Protein AF-A0A3L7PU17-F1 (afdb_monomer)

Solvent-accessible surface area (backbone atoms only — not comparable to full-atom values): 17712 Å² total; per-residue (Å²): 112,73,46,75,46,45,30,72,88,19,31,38,37,32,28,35,65,89,80,67,47,76,75,48,75,35,76,82,50,93,24,28,26,60,22,56,39,77,31,87,86,57,29,35,24,28,6,13,58,64,15,28,36,37,36,24,44,80,87,52,51,73,77,40,75,48,72,81,46,96,36,40,17,45,38,33,44,51,39,88,86,58,55,32,36,37,38,31,30,75,73,45,45,34,38,34,25,35,58,86,81,62,50,75,74,48,76,49,76,81,56,78,63,57,76,67,54,43,50,53,51,48,50,54,52,48,52,54,47,51,52,53,34,52,50,36,49,52,53,28,51,53,35,50,54,50,34,53,50,34,52,50,52,43,53,51,50,55,52,44,70,69,48,49,61,59,51,36,52,52,34,48,53,51,28,53,49,29,47,52,52,29,53,51,48,51,51,51,47,54,51,51,53,52,51,50,54,52,49,52,52,54,47,52,50,43,52,53,49,28,51,53,31,49,59,49,30,73,76,42,79,88,49,73,63,37,56,52,51,23,53,52,38,49,52,51,48,55,53,53,56,61,56,46,56,59,51,54,52,51,52,64,58,44,52,63,50,39,54,50,30,51,48,52,24,52,54,29,51,52,50,33,52,53,46,50,55,51,59,70,46,45,65,59,53,43,53,54,37,51,53,50,33,50,52,35,52,55,50,31,53,53,33,50,54,51,30,53,51,42,50,53,51,45,54,52,52,51,58,49,49,53,56,51,53,52,52,52,56,54,63,73,65,57,75,81,75,72,86,75,130

pLDDT: mean 87.66, std 11.3, range [35.47, 98.12]

Nearest PDB structures (foldseek):
  8i21-assembly1_B  TM=6.209E-01  e=1.390E-02  Saccharomyces cerevisiae S288C
  3vkg-assembly2_A  TM=4.176E-01  e=6.167E-03  Dictyostelium discoideum
  6ixg-assembly2_B  TM=3.743E-01  e=6.926E-03  Homo sapiens
  6ixf-assembly1_A  TM=2.909E-01  e=4.352E-03  Homo sapiens
  8wjo-assembly1_B  TM=2.790E-01  e=8.244E-03  Saccharomyces cerevisiae S288C

Radius of gyration: 58.76 Å; Cα contacts (8 Å, |Δi|>4): 436; chains: 1; bounding box: 110×48×162 Å

Secondary structure (DSSP, 8-state):
-EEEEE-TTSEEEEEETTT--EEEEEE--SS-EEEEEE-TTS-EEEEETTS-EEEE-TT--EEEEE---SS-EEEEEE-TTS-EEEEEETT-EEEEEETTT--EEEEEE-S-SSHHHHHHHHHHHHHHHHHHHHHHHHHHHHHHHHHHHHHHHHHHHHHHHHHHHHHHHHHHHHHHHHHHHHHHHHHHHHHHHHHHHHHHHHHHHHHHHHHHHHHHHHH-TT-THHHHHHHHHHHHHHHHHHHHHHHHHHHHHHHHHHHHHHHHHHHHHHHHHHHHHHHHHHHHHHHHHHHHHHHHHHHHHHHHHHHHHHHHHHHHHHHHHHHHHHHHHHHHTS-------

Structure (mmCIF, N/CA/C/O backbone):
data_AF-A0A3L7PU17-F1
#
_entry.id   AF-A0A3L7PU17-F1
#
loop_
_atom_site.group_PDB
_atom_site.id
_atom_site.type_symbol
_atom_site.label_atom_id
_atom_site.label_alt_id
_atom_site.label_comp_id
_atom_site.label_asym_id
_atom_site.label_entity_id
_atom_site.label_seq_id
_atom_site.pdbx_PDB_ins_code
_atom_site.Cartn_x
_atom_site.Cartn_y
_atom_site.Cartn_z
_atom_site.occupancy
_atom_site.B_iso_or_equiv
_atom_site.auth_seq_id
_atom_site.auth_comp_id
_atom_site.auth_asym_id
_atom_site.auth_atom_id
_atom_site.pdbx_PDB_model_num
ATOM 1 N N . ASN A 1 1 ? 47.528 22.298 -54.395 1.00 83.12 1 ASN A N 1
ATOM 2 C CA . ASN A 1 1 ? 46.253 22.367 -55.128 1.00 83.12 1 ASN A CA 1
ATOM 3 C C . ASN A 1 1 ? 45.919 21.011 -55.776 1.00 83.12 1 ASN A C 1
ATOM 5 O O . ASN A 1 1 ? 45.666 20.948 -56.970 1.00 83.12 1 ASN A O 1
ATOM 9 N N . ILE A 1 2 ? 45.968 19.908 -55.007 1.00 88.62 2 ILE A N 1
ATOM 10 C CA . ILE A 1 2 ? 45.822 18.534 -55.531 1.00 88.62 2 ILE A CA 1
ATOM 11 C C . ILE A 1 2 ? 44.673 17.822 -54.809 1.00 88.62 2 ILE A C 1
ATOM 13 O O . ILE A 1 2 ? 44.594 17.884 -53.581 1.00 88.62 2 ILE A O 1
ATOM 17 N N . LEU A 1 3 ? 43.815 17.137 -55.563 1.00 90.81 3 LEU A N 1
ATOM 18 C CA . LEU A 1 3 ? 42.731 16.289 -55.064 1.00 90.81 3 LEU A CA 1
ATOM 19 C C . LEU A 1 3 ? 43.072 14.814 -55.272 1.00 90.81 3 LEU A C 1
ATOM 21 O O . LEU A 1 3 ? 43.640 14.449 -56.295 1.00 90.81 3 LEU A O 1
ATOM 25 N N . LEU A 1 4 ? 42.676 13.965 -54.325 1.00 92.62 4 LEU A N 1
ATOM 26 C CA . LEU A 1 4 ? 42.772 12.511 -54.423 1.00 92.62 4 LEU A CA 1
ATOM 27 C C . LEU A 1 4 ? 41.369 11.905 -54.474 1.00 92.62 4 LEU A C 1
ATOM 29 O O . LEU A 1 4 ? 40.529 12.221 -53.633 1.00 92.62 4 LEU A O 1
ATOM 33 N N . SER A 1 5 ? 41.140 10.994 -55.413 1.00 92.19 5 SER A N 1
ATOM 34 C CA . SER A 1 5 ? 39.897 10.229 -55.523 1.00 92.19 5 SER A CA 1
ATOM 35 C C . SER A 1 5 ? 40.176 8.732 -55.602 1.00 92.19 5 SER A C 1
ATOM 37 O O . SER A 1 5 ? 41.122 8.319 -56.269 1.00 92.19 5 SER A O 1
ATOM 39 N N . GLY A 1 6 ? 39.316 7.928 -54.980 1.00 93.19 6 GLY A N 1
ATOM 40 C CA . GLY A 1 6 ? 39.190 6.495 -55.251 1.00 93.19 6 GLY A CA 1
ATOM 41 C C . GLY A 1 6 ? 37.935 6.220 -56.075 1.00 93.19 6 GLY A C 1
ATOM 42 O O . GLY A 1 6 ? 36.954 6.953 -55.946 1.00 93.19 6 GLY A O 1
ATOM 43 N N . SER A 1 7 ? 37.979 5.203 -56.932 1.00 93.00 7 SER A N 1
ATOM 44 C CA . SER A 1 7 ? 36.898 4.871 -57.860 1.00 93.00 7 SER A CA 1
ATOM 45 C C . SER A 1 7 ? 36.551 3.379 -57.842 1.00 93.00 7 SER A C 1
ATOM 47 O O . SER A 1 7 ? 37.361 2.520 -57.486 1.00 93.00 7 SER A O 1
ATOM 49 N N . GLU A 1 8 ? 35.318 3.066 -58.246 1.00 92.25 8 GLU A N 1
ATOM 50 C CA . GLU A 1 8 ? 34.8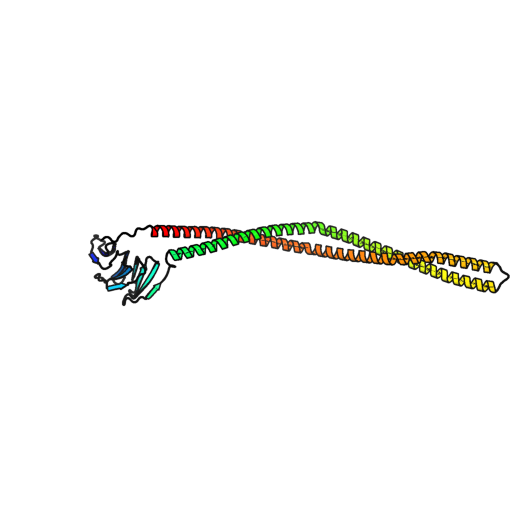33 1.694 -58.457 1.00 92.25 8 GLU A CA 1
ATOM 51 C C . GLU A 1 8 ? 35.575 0.973 -59.589 1.00 92.25 8 GLU A C 1
ATOM 53 O O . GLU A 1 8 ? 35.593 -0.253 -59.616 1.00 92.25 8 GLU A O 1
ATOM 58 N N . ASP A 1 9 ? 36.254 1.717 -60.468 1.00 93.31 9 ASP A N 1
ATOM 59 C CA . ASP A 1 9 ? 37.158 1.183 -61.500 1.00 93.31 9 ASP A CA 1
ATOM 60 C C . ASP A 1 9 ? 38.484 0.634 -60.940 1.00 93.31 9 ASP A C 1
ATOM 62 O O . ASP A 1 9 ? 39.417 0.386 -61.698 1.00 93.31 9 ASP A O 1
ATOM 66 N N . THR A 1 10 ? 38.562 0.481 -59.615 1.00 93.88 10 THR A N 1
ATOM 67 C CA . THR A 1 10 ? 39.697 -0.039 -58.846 1.00 93.88 10 THR A CA 1
ATOM 68 C C . THR A 1 10 ? 40.942 0.857 -58.826 1.00 93.88 10 THR A C 1
ATOM 70 O O . THR A 1 10 ? 42.010 0.418 -58.387 1.00 93.88 10 THR A O 1
ATOM 73 N N . THR A 1 11 ? 40.828 2.116 -59.266 1.00 94.00 11 THR A N 1
ATOM 74 C CA . THR A 1 11 ? 41.950 3.065 -59.309 1.00 94.00 11 THR A CA 1
ATOM 75 C C . THR A 1 11 ? 41.874 4.154 -58.241 1.00 94.00 11 THR A C 1
ATOM 77 O O . THR A 1 11 ? 40.807 4.569 -57.776 1.00 94.00 11 THR A O 1
ATOM 80 N N . LEU A 1 12 ? 43.055 4.641 -57.864 1.00 94.88 12 LEU A N 1
ATOM 81 C CA . LEU A 1 12 ? 43.263 5.909 -57.175 1.00 94.88 12 LEU A CA 1
ATOM 82 C C . LEU A 1 12 ? 43.770 6.932 -58.188 1.00 94.88 12 LEU A C 1
ATOM 84 O O . LEU A 1 12 ? 44.640 6.612 -58.995 1.00 94.88 12 LEU A O 1
ATOM 88 N N . ARG A 1 13 ? 43.279 8.169 -58.134 1.00 94.19 13 ARG A N 1
ATOM 89 C CA . ARG A 1 13 ? 43.683 9.235 -59.062 1.00 94.19 13 ARG A CA 1
ATOM 90 C C . ARG A 1 13 ? 43.971 10.536 -58.330 1.00 94.19 13 ARG A C 1
ATOM 92 O O . ARG A 1 13 ? 43.266 10.884 -57.382 1.00 94.19 13 ARG A O 1
ATOM 99 N N . GLN A 1 14 ? 45.002 11.240 -58.787 1.00 93.56 14 GLN A N 1
ATOM 100 C CA . GLN A 1 14 ? 45.332 12.600 -58.370 1.00 93.56 14 GLN A CA 1
ATOM 101 C C . GLN A 1 14 ? 44.957 13.598 -59.454 1.00 93.56 14 GLN A C 1
ATOM 103 O O . GLN A 1 14 ? 45.226 13.359 -60.632 1.00 93.56 14 GLN A O 1
ATOM 108 N N . TRP A 1 15 ? 44.425 14.739 -59.033 1.00 94.06 15 TRP A N 1
ATOM 109 C CA . TRP A 1 15 ? 43.946 15.794 -59.917 1.00 94.06 15 TRP A CA 1
ATOM 110 C C . TRP A 1 15 ? 44.518 17.136 -59.500 1.00 94.06 15 TRP A C 1
ATOM 112 O O . TRP A 1 15 ? 44.528 17.459 -58.312 1.00 94.06 15 TRP A O 1
ATOM 122 N N . GLU A 1 16 ? 44.955 17.926 -60.468 1.00 94.38 16 GLU A N 1
ATOM 123 C CA . GLU A 1 16 ? 45.267 19.330 -60.251 1.00 94.38 16 GLU A CA 1
ATOM 124 C C . GLU A 1 16 ? 43.968 20.132 -60.266 1.00 94.38 16 GLU A C 1
ATOM 126 O O . GLU A 1 16 ? 43.210 20.111 -61.230 1.00 94.38 16 GLU A O 1
ATOM 131 N N . MET A 1 17 ? 43.677 20.814 -59.163 1.00 91.69 17 MET A N 1
ATOM 132 C CA . MET A 1 17 ? 42.386 21.483 -58.971 1.00 91.69 17 MET A CA 1
ATOM 133 C C . MET A 1 17 ? 42.224 22.736 -59.839 1.00 91.69 17 MET A C 1
ATOM 135 O O . MET A 1 17 ? 41.100 23.129 -60.129 1.00 91.69 17 MET A O 1
ATOM 139 N N . GLU A 1 18 ? 43.327 23.371 -60.237 1.00 91.94 18 GLU A N 1
ATOM 140 C CA . GLU A 1 18 ? 43.327 24.610 -61.027 1.00 91.94 18 GLU A CA 1
ATOM 141 C C . GLU A 1 18 ? 42.808 24.408 -62.456 1.00 91.94 18 GLU A C 1
ATOM 143 O O . GLU A 1 18 ? 42.102 25.265 -62.980 1.00 91.94 18 GLU A O 1
ATOM 148 N N . ASN A 1 19 ? 43.133 23.274 -63.078 1.00 90.25 19 ASN A N 1
ATOM 149 C CA . ASN A 1 19 ? 42.784 22.967 -64.468 1.00 90.25 19 ASN A CA 1
ATOM 150 C C . ASN A 1 19 ? 41.997 21.653 -64.626 1.00 90.25 19 ASN A C 1
ATOM 152 O O . ASN A 1 19 ? 41.553 21.342 -65.728 1.00 90.25 19 ASN A O 1
ATOM 156 N N . GLY A 1 20 ? 41.811 20.886 -63.547 1.00 90.38 20 GLY A N 1
ATOM 157 C CA . GLY A 1 20 ? 41.103 19.605 -63.548 1.00 90.38 20 GLY A CA 1
ATOM 158 C C . GLY A 1 20 ? 41.886 18.450 -64.176 1.00 90.38 20 GLY A C 1
ATOM 159 O O . GLY A 1 20 ? 41.316 17.379 -64.393 1.00 90.38 20 GLY A O 1
ATOM 160 N N . ASN A 1 21 ? 43.172 18.631 -64.479 1.00 93.00 21 ASN A N 1
ATOM 161 C CA . ASN A 1 21 ? 43.959 17.610 -65.156 1.00 93.00 21 ASN A CA 1
ATOM 162 C C . ASN A 1 21 ? 44.299 16.454 -64.215 1.00 93.00 21 ASN A C 1
ATOM 164 O O . ASN A 1 21 ? 44.702 16.649 -63.066 1.00 93.00 21 ASN A O 1
ATOM 168 N N . GLN A 1 22 ? 44.183 15.227 -64.726 1.00 93.88 22 GLN A N 1
ATOM 169 C CA . GLN A 1 22 ? 44.668 14.049 -64.018 1.00 93.88 22 GLN A CA 1
ATOM 170 C C . GLN A 1 22 ? 46.200 14.051 -64.022 1.00 93.88 22 GLN A C 1
ATOM 172 O O . GLN A 1 22 ? 46.824 13.971 -65.077 1.00 93.88 22 GLN A O 1
ATOM 177 N N . VAL A 1 23 ? 46.800 14.100 -62.835 1.00 91.38 23 VAL A N 1
ATOM 178 C CA . VAL A 1 23 ? 48.258 14.163 -62.655 1.00 91.38 23 VAL A CA 1
ATOM 179 C C . VAL A 1 23 ? 48.852 12.765 -62.509 1.00 91.38 23 VAL A C 1
ATOM 181 O O . VAL A 1 23 ? 49.905 12.468 -63.068 1.00 91.38 23 VAL A O 1
ATOM 184 N N . LYS A 1 24 ? 48.178 11.885 -61.759 1.00 90.06 24 LYS A N 1
ATOM 185 C CA . LYS A 1 24 ? 48.598 10.492 -61.543 1.00 90.06 24 LYS A CA 1
ATOM 186 C C . LYS A 1 24 ? 47.391 9.569 -61.446 1.00 90.06 24 LYS A C 1
ATOM 188 O O . LYS A 1 24 ? 46.313 9.988 -61.026 1.00 90.06 24 LYS A O 1
ATOM 193 N N . SER A 1 25 ? 47.594 8.305 -61.804 1.00 91.81 25 SER A N 1
ATOM 194 C CA . SER A 1 25 ? 46.634 7.222 -61.602 1.00 91.81 25 SER A CA 1
ATOM 195 C C . SER A 1 25 ? 47.373 5.968 -61.175 1.00 91.81 25 SER A C 1
ATOM 197 O O . SER A 1 25 ? 48.386 5.617 -61.776 1.00 91.81 25 SER A O 1
ATOM 199 N N . TRP A 1 26 ? 46.846 5.288 -60.165 1.00 89.81 26 TRP A N 1
ATOM 200 C CA . TRP A 1 26 ? 47.438 4.083 -59.603 1.00 89.81 26 TRP A CA 1
ATOM 201 C C . TRP A 1 26 ? 46.400 2.976 -59.525 1.00 89.81 26 TRP A C 1
ATOM 203 O O . TRP A 1 26 ? 45.302 3.165 -58.997 1.00 89.81 26 TRP A O 1
ATOM 213 N N . ALA A 1 27 ? 46.775 1.814 -60.048 1.00 89.81 27 ALA A N 1
ATOM 214 C CA . ALA A 1 27 ? 46.037 0.571 -59.901 1.00 89.81 27 ALA A CA 1
ATOM 215 C C . ALA A 1 27 ? 46.706 -0.280 -58.814 1.00 89.81 27 ALA A C 1
ATOM 217 O O . ALA A 1 27 ? 47.926 -0.246 -58.653 1.00 89.81 27 ALA A O 1
ATOM 218 N N . GLY A 1 28 ? 45.919 -1.053 -58.066 1.00 82.88 28 GLY A N 1
ATOM 219 C CA . GLY A 1 28 ? 46.481 -1.974 -57.072 1.00 82.88 28 GLY A CA 1
ATOM 220 C C . GLY A 1 28 ? 45.504 -2.501 -56.026 1.00 82.88 28 GLY A C 1
ATOM 221 O O . GLY A 1 28 ? 45.855 -3.434 -55.305 1.00 82.88 28 GLY A O 1
ATOM 222 N N . HIS A 1 29 ? 44.290 -1.953 -55.941 1.00 91.50 29 HIS A N 1
ATOM 223 C CA . HIS A 1 29 ? 43.167 -2.638 -55.301 1.00 91.50 29 HIS A CA 1
ATOM 224 C C . HIS A 1 29 ? 42.530 -3.616 -56.305 1.00 91.50 29 HIS A C 1
ATOM 226 O O . HIS A 1 29 ? 42.211 -3.190 -57.409 1.00 91.50 29 HIS A O 1
ATOM 232 N N . PRO A 1 30 ? 42.329 -4.904 -55.966 1.00 89.31 30 PRO A N 1
ATOM 233 C CA . PRO A 1 30 ? 41.549 -5.830 -56.799 1.00 89.31 30 PRO A CA 1
ATOM 234 C C . PRO A 1 30 ? 40.034 -5.558 -56.845 1.00 89.31 30 PRO A C 1
ATOM 236 O O . PRO A 1 30 ? 39.316 -6.227 -57.581 1.00 89.31 30 PRO A O 1
ATOM 239 N N . GLY A 1 31 ? 39.530 -4.608 -56.051 1.00 90.00 31 GLY A N 1
ATOM 240 C CA . GLY A 1 31 ? 38.130 -4.180 -56.049 1.00 90.00 31 GLY A CA 1
ATOM 241 C C . GLY A 1 31 ? 37.993 -2.659 -55.969 1.00 90.00 31 GLY A C 1
ATOM 242 O O . GLY A 1 31 ? 38.972 -1.949 -55.752 1.00 90.00 31 GLY A O 1
ATOM 243 N N . GLY A 1 32 ? 36.769 -2.151 -56.137 1.00 93.06 32 GLY A N 1
ATOM 244 C CA . GLY A 1 32 ? 36.491 -0.712 -56.1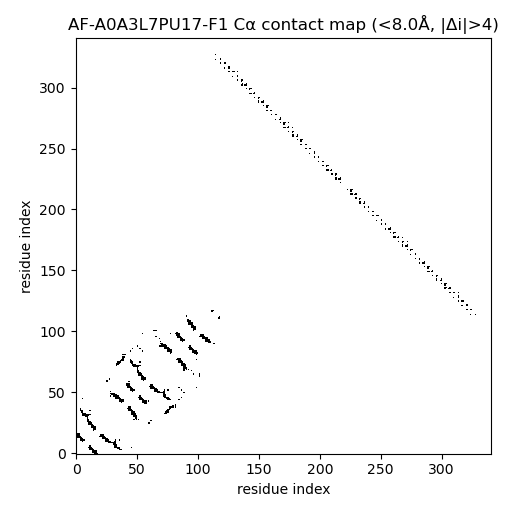07 1.00 93.06 32 GLY A CA 1
ATOM 245 C C . GLY A 1 32 ? 37.022 -0.022 -54.846 1.00 93.06 32 GLY A C 1
ATOM 246 O O . GLY A 1 32 ? 36.890 -0.547 -53.737 1.00 93.06 32 GLY A O 1
ATOM 247 N N . VAL A 1 33 ? 37.623 1.156 -55.008 1.00 95.94 33 VAL A N 1
ATOM 248 C CA . VAL A 1 33 ? 38.191 1.944 -53.910 1.00 95.94 33 VAL A CA 1
ATOM 249 C C . VAL A 1 33 ? 37.088 2.780 -53.265 1.00 95.94 33 VAL A C 1
ATOM 251 O O . VAL A 1 33 ? 36.533 3.684 -53.885 1.00 95.94 33 VAL A O 1
ATOM 254 N N . LEU A 1 34 ? 36.772 2.491 -52.004 1.00 93.31 34 LEU A N 1
ATOM 255 C CA . LEU A 1 34 ? 35.653 3.097 -51.274 1.00 93.31 34 LEU A CA 1
ATOM 256 C C . LEU A 1 34 ? 36.047 4.347 -50.484 1.00 93.31 34 LEU A C 1
ATOM 258 O O . LEU A 1 34 ? 35.184 5.159 -50.135 1.00 93.31 34 LEU A O 1
ATOM 262 N N . GLY A 1 35 ? 37.335 4.510 -50.188 1.00 92.25 35 GLY A N 1
ATOM 263 C CA . GLY A 1 35 ? 37.863 5.684 -49.506 1.00 92.25 35 GLY A CA 1
ATOM 264 C C . GLY A 1 35 ? 39.360 5.839 -49.725 1.00 92.25 35 GLY A C 1
ATOM 265 O O . GLY A 1 35 ? 40.081 4.849 -49.812 1.00 92.25 35 GLY A O 1
ATOM 266 N N . ALA A 1 36 ? 39.826 7.084 -49.798 1.00 93.44 36 ALA A N 1
ATOM 267 C CA . ALA A 1 36 ? 41.236 7.419 -49.950 1.00 93.44 36 ALA A CA 1
ATOM 268 C C . ALA A 1 36 ? 41.557 8.741 -49.244 1.00 93.44 36 ALA A C 1
ATOM 270 O O . ALA A 1 36 ? 40.722 9.648 -49.227 1.00 93.44 36 ALA A O 1
ATOM 271 N N . ARG A 1 37 ? 42.747 8.860 -48.650 1.00 92.75 37 ARG A N 1
ATOM 272 C CA . ARG A 1 37 ? 43.173 10.070 -47.936 1.00 92.75 37 ARG A CA 1
ATOM 273 C C . ARG A 1 37 ? 44.688 10.242 -47.959 1.00 92.75 37 ARG A C 1
ATOM 275 O O . ARG A 1 37 ? 45.422 9.266 -47.849 1.00 92.75 37 ARG A O 1
ATOM 282 N N . TYR A 1 38 ? 45.144 11.490 -48.016 1.00 90.62 38 TYR A N 1
ATOM 283 C CA . TYR A 1 38 ? 46.535 11.827 -47.720 1.00 90.62 38 TYR A CA 1
ATOM 284 C C . TYR A 1 38 ? 46.829 11.753 -46.220 1.00 90.62 38 TYR A C 1
ATOM 286 O O . TYR A 1 38 ? 46.062 12.259 -45.395 1.00 90.62 38 TYR A O 1
ATOM 294 N N . GLY A 1 39 ? 47.967 11.155 -45.888 1.00 87.38 39 GLY A N 1
ATOM 295 C CA . GLY A 1 39 ? 48.666 11.360 -44.630 1.00 87.38 39 GLY A CA 1
ATOM 296 C C . GLY A 1 39 ? 49.406 12.697 -44.630 1.00 87.38 39 GLY A C 1
ATOM 297 O O . GLY A 1 39 ? 49.646 13.301 -45.677 1.00 87.38 39 GLY A O 1
ATOM 298 N N . MET A 1 40 ? 49.775 13.169 -43.441 1.00 83.56 40 MET A N 1
ATOM 299 C CA . MET A 1 40 ? 50.539 14.417 -43.308 1.00 83.56 40 MET A CA 1
ATOM 300 C C . MET A 1 40 ? 52.000 14.283 -43.746 1.00 83.56 40 MET A C 1
ATOM 302 O O . MET A 1 40 ? 52.651 15.277 -44.037 1.00 83.56 40 MET A O 1
ATOM 306 N N . ASP A 1 41 ? 52.488 13.053 -43.844 1.00 83.19 41 ASP A N 1
ATOM 307 C CA . ASP A 1 41 ? 53.813 12.693 -44.342 1.00 83.19 41 ASP A CA 1
ATOM 308 C C . ASP A 1 41 ? 53.863 12.526 -45.874 1.00 83.19 41 ASP A C 1
ATOM 310 O O . ASP A 1 41 ? 54.865 12.070 -46.420 1.00 83.19 41 ASP A O 1
ATOM 314 N N . GLY A 1 42 ? 52.775 12.858 -46.579 1.00 85.31 42 GLY A N 1
ATOM 315 C CA . GLY A 1 42 ? 52.676 12.751 -48.035 1.00 85.31 42 GLY A CA 1
ATOM 316 C C . GLY A 1 42 ? 52.381 11.343 -48.560 1.00 85.31 42 GLY A C 1
ATOM 317 O O . GLY A 1 42 ? 52.182 11.184 -49.766 1.00 85.31 42 GLY A O 1
ATOM 318 N N . ARG A 1 43 ? 52.294 10.328 -47.688 1.00 91.75 43 ARG A N 1
ATOM 319 C CA . ARG A 1 43 ? 51.793 8.997 -48.060 1.00 91.75 43 ARG A CA 1
ATOM 320 C C . ARG A 1 43 ? 50.281 9.028 -48.246 1.00 91.75 43 ARG A C 1
ATOM 322 O O . ARG A 1 43 ? 49.588 9.925 -47.766 1.00 91.75 43 ARG A O 1
ATOM 329 N N . ILE A 1 44 ? 49.745 8.032 -48.937 1.00 93.56 44 ILE A N 1
ATOM 330 C CA . ILE A 1 44 ? 48.303 7.891 -49.159 1.00 93.56 44 ILE A CA 1
ATOM 331 C C . ILE A 1 44 ? 47.820 6.629 -48.463 1.00 93.56 44 ILE A C 1
ATOM 333 O O . ILE A 1 44 ? 48.505 5.614 -48.475 1.00 93.56 44 ILE A O 1
ATOM 337 N N . VAL A 1 45 ? 46.626 6.670 -47.886 1.00 95.19 45 VAL A N 1
ATOM 338 C CA . VAL A 1 45 ? 45.912 5.483 -47.410 1.00 95.19 45 VAL A CA 1
ATOM 339 C C . VAL A 1 45 ? 44.619 5.308 -48.185 1.00 95.19 45 VAL A C 1
ATOM 341 O O . VAL A 1 45 ? 43.932 6.287 -48.479 1.00 95.19 45 VAL A O 1
ATOM 344 N N . SER A 1 46 ? 44.267 4.069 -48.498 1.00 95.31 46 SER A N 1
ATOM 345 C CA . SER A 1 46 ? 43.020 3.737 -49.185 1.00 95.31 46 SER A CA 1
ATOM 346 C C . SER A 1 46 ? 42.370 2.483 -48.623 1.00 95.31 46 SER A C 1
ATOM 348 O O . SER A 1 46 ? 43.033 1.642 -48.025 1.00 95.31 46 SER A O 1
ATOM 350 N N . ALA A 1 47 ? 41.060 2.378 -48.810 1.00 95.31 47 ALA A N 1
ATOM 351 C CA . ALA A 1 47 ? 40.229 1.266 -48.378 1.00 95.31 47 ALA A CA 1
ATOM 352 C C . ALA A 1 47 ? 39.391 0.769 -49.564 1.00 95.31 47 ALA A C 1
ATOM 354 O O . ALA A 1 47 ? 38.829 1.588 -50.300 1.00 95.31 47 ALA A O 1
ATOM 355 N N . GLY A 1 48 ? 39.334 -0.549 -49.762 1.00 92.94 48 GLY A N 1
ATOM 356 C CA . GLY A 1 48 ? 38.726 -1.165 -50.940 1.00 92.94 48 GLY A CA 1
ATOM 357 C C . GLY A 1 48 ? 37.634 -2.196 -50.646 1.00 92.94 48 GLY A C 1
ATOM 358 O O . GLY A 1 48 ? 37.551 -2.790 -49.566 1.00 92.94 48 GLY A O 1
ATOM 359 N N . ARG A 1 49 ? 36.813 -2.469 -51.669 1.00 90.88 49 ARG A N 1
ATOM 360 C CA . ARG A 1 49 ? 35.858 -3.595 -51.697 1.00 90.88 49 ARG A CA 1
ATOM 361 C C . ARG A 1 49 ? 36.529 -4.962 -51.623 1.00 90.88 49 ARG A C 1
ATOM 363 O O . ARG A 1 49 ? 35.888 -5.938 -51.255 1.00 90.88 49 ARG A O 1
ATOM 370 N N . ASP A 1 50 ? 37.818 -5.021 -51.925 1.00 89.81 50 ASP A N 1
ATOM 371 C CA . ASP A 1 50 ? 38.666 -6.198 -51.730 1.00 89.81 50 ASP A CA 1
ATOM 372 C C . ASP A 1 50 ? 38.915 -6.545 -50.247 1.00 89.81 50 ASP A C 1
ATOM 374 O O . ASP A 1 50 ? 39.609 -7.517 -49.959 1.00 89.81 50 ASP A O 1
ATOM 378 N N . ARG A 1 51 ? 38.319 -5.786 -49.310 1.00 91.25 51 ARG A N 1
ATOM 379 C CA . ARG A 1 51 ? 38.461 -5.942 -47.852 1.00 91.25 51 ARG A CA 1
ATOM 380 C C . ARG A 1 51 ? 39.884 -5.671 -47.362 1.00 91.25 51 ARG A C 1
ATOM 382 O O . ARG A 1 51 ? 40.302 -6.181 -46.321 1.00 91.25 51 ARG A O 1
ATOM 389 N N . THR A 1 52 ? 40.627 -4.852 -48.101 1.00 93.50 52 THR A N 1
ATOM 390 C CA . THR A 1 52 ? 41.977 -4.432 -47.730 1.00 93.50 52 THR A CA 1
ATOM 391 C C . THR A 1 52 ? 42.046 -2.934 -47.479 1.00 93.50 52 THR A C 1
ATOM 393 O O . THR A 1 52 ? 41.313 -2.129 -48.066 1.00 93.50 52 THR A O 1
ATOM 396 N N . VAL A 1 53 ? 42.974 -2.559 -46.606 1.00 95.75 53 VAL A N 1
ATOM 397 C CA . VAL A 1 53 ? 43.482 -1.192 -46.513 1.00 95.75 53 VAL A CA 1
ATOM 398 C C . VAL A 1 53 ? 44.877 -1.182 -47.126 1.00 95.75 53 VAL A C 1
ATOM 400 O O . VAL A 1 53 ? 45.654 -2.102 -46.894 1.00 95.75 53 VAL A O 1
ATOM 403 N N . LYS A 1 54 ? 45.224 -0.167 -47.915 1.00 95.19 54 LYS A N 1
ATOM 404 C CA . LYS A 1 54 ? 46.559 -0.030 -48.515 1.00 95.19 54 LYS A CA 1
ATOM 405 C C . LYS A 1 54 ? 47.197 1.290 -48.120 1.00 95.19 54 LYS A C 1
ATOM 407 O O . LYS A 1 54 ? 46.510 2.299 -47.976 1.00 95.19 54 LYS A O 1
ATOM 412 N N . LEU A 1 55 ? 48.513 1.263 -47.939 1.00 95.44 55 LEU A N 1
ATOM 413 C CA . LEU A 1 55 ? 49.360 2.435 -47.744 1.00 95.44 55 LEU A CA 1
ATOM 414 C C . LEU A 1 55 ? 50.261 2.577 -48.967 1.00 95.44 55 LEU A C 1
ATOM 416 O O . LEU A 1 55 ? 50.885 1.603 -49.389 1.00 95.44 55 LEU A O 1
ATOM 420 N N . TRP A 1 56 ? 50.338 3.787 -49.506 1.00 94.38 56 TRP A N 1
ATOM 421 C CA . TRP A 1 56 ? 51.042 4.106 -50.741 1.00 94.38 56 TRP A CA 1
ATOM 422 C C . TRP A 1 56 ? 52.092 5.186 -50.497 1.00 94.38 56 TRP A C 1
ATOM 424 O O . TRP A 1 56 ? 51.871 6.096 -49.693 1.00 94.38 56 TRP A O 1
ATOM 434 N N . ASP A 1 57 ? 53.222 5.099 -51.194 1.00 90.12 57 ASP A N 1
ATOM 435 C CA . ASP A 1 57 ? 54.205 6.186 -51.232 1.00 90.12 57 ASP A CA 1
ATOM 436 C C . ASP A 1 57 ? 53.752 7.339 -52.155 1.00 90.12 57 ASP A C 1
ATOM 438 O O . ASP A 1 57 ? 52.741 7.248 -52.853 1.00 90.12 57 ASP A O 1
ATOM 442 N N . GLY A 1 58 ? 54.498 8.449 -52.172 1.00 79.94 58 GLY A N 1
ATOM 443 C CA . GLY A 1 58 ? 54.198 9.613 -53.024 1.00 79.94 58 GLY A CA 1
ATOM 444 C C . GLY A 1 58 ? 54.381 9.370 -54.534 1.00 79.94 58 GLY A C 1
ATOM 445 O O . GLY A 1 58 ? 53.929 10.172 -55.363 1.00 79.94 58 GLY A O 1
ATOM 446 N N . SER A 1 59 ? 55.015 8.257 -54.906 1.00 84.19 59 SER A N 1
ATOM 447 C CA . SER A 1 59 ? 55.106 7.768 -56.287 1.00 84.19 59 SER A CA 1
ATOM 448 C C . SER A 1 59 ? 53.879 6.925 -56.664 1.00 84.19 59 SER A C 1
ATOM 450 O O . SER A 1 59 ? 53.560 6.797 -57.845 1.00 84.19 59 SER A O 1
ATOM 452 N N . GLY A 1 60 ? 53.145 6.457 -55.652 1.00 82.00 60 GLY A N 1
ATOM 453 C CA . GLY A 1 60 ? 51.955 5.619 -55.686 1.00 82.00 60 GLY A CA 1
ATOM 454 C C . GLY A 1 60 ? 52.236 4.146 -55.915 1.00 82.00 60 GLY A C 1
ATOM 455 O O . GLY A 1 60 ? 51.417 3.436 -56.496 1.00 82.00 60 GLY A O 1
ATOM 456 N N . ASN A 1 61 ? 53.367 3.673 -55.398 1.00 89.38 61 ASN A N 1
ATOM 457 C CA . ASN A 1 61 ? 53.548 2.255 -55.136 1.00 89.38 61 ASN A CA 1
ATOM 458 C C . ASN A 1 61 ? 52.821 1.899 -53.840 1.00 89.38 61 ASN A C 1
ATOM 460 O O . ASN A 1 61 ? 52.936 2.617 -52.841 1.00 89.38 61 ASN A O 1
ATOM 464 N N . ALA A 1 62 ? 52.107 0.774 -53.827 1.00 91.38 62 ALA A N 1
ATOM 465 C CA . ALA A 1 62 ? 51.545 0.229 -52.597 1.00 91.38 62 ALA A CA 1
ATOM 466 C C . ALA A 1 62 ? 52.686 -0.307 -51.717 1.00 91.38 62 ALA A C 1
ATOM 468 O O . ALA A 1 62 ? 53.151 -1.430 -51.899 1.00 91.38 62 ALA A O 1
ATOM 469 N N . VAL A 1 63 ? 53.142 0.501 -50.759 1.00 92.44 63 VAL A N 1
ATOM 470 C CA . VAL A 1 63 ? 54.211 0.123 -49.823 1.00 92.44 63 VAL A CA 1
ATOM 471 C C . VAL A 1 63 ? 53.738 -0.873 -48.772 1.00 92.44 63 VAL A C 1
ATOM 473 O O . VAL A 1 63 ? 54.560 -1.552 -48.163 1.00 92.44 63 VAL A O 1
ATOM 476 N N . ARG A 1 64 ? 52.421 -0.970 -48.546 1.00 92.62 64 ARG A N 1
ATOM 477 C CA . ARG A 1 64 ? 51.822 -1.979 -47.669 1.00 92.62 64 ARG A CA 1
ATOM 478 C C . ARG A 1 64 ? 50.373 -2.283 -48.026 1.00 92.62 64 ARG A C 1
ATOM 480 O O . ARG A 1 64 ? 49.613 -1.390 -48.396 1.00 92.62 64 ARG A O 1
ATOM 487 N N . THR A 1 65 ? 49.991 -3.542 -47.823 1.00 93.62 65 THR A N 1
ATOM 488 C CA . THR A 1 65 ? 48.598 -4.002 -47.839 1.00 93.62 65 THR A CA 1
ATOM 489 C C . THR A 1 65 ? 48.277 -4.593 -46.471 1.00 93.62 65 THR A C 1
ATOM 491 O O . THR A 1 65 ? 48.975 -5.484 -45.999 1.00 93.62 65 THR A O 1
ATOM 494 N N . PHE A 1 66 ? 47.239 -4.073 -45.828 1.00 90.88 66 PHE A N 1
ATOM 495 C CA . PHE A 1 66 ? 46.688 -4.575 -44.578 1.00 90.88 66 PHE A CA 1
ATOM 496 C C . PHE A 1 66 ? 45.457 -5.413 -44.922 1.00 90.88 66 PHE A C 1
ATOM 498 O O . PHE A 1 66 ? 44.403 -4.889 -45.296 1.00 90.88 66 PHE A O 1
ATOM 505 N N . GLU A 1 67 ? 45.641 -6.727 -44.880 1.00 76.81 67 GLU A N 1
ATOM 506 C CA . GLU A 1 67 ? 44.639 -7.713 -45.275 1.00 76.81 67 GLU A CA 1
ATOM 507 C C . GLU A 1 67 ? 43.724 -8.109 -44.106 1.00 76.81 67 GLU A C 1
ATOM 509 O O . GLU A 1 67 ? 43.948 -7.744 -42.948 1.00 76.81 67 GLU A O 1
ATOM 514 N N . ALA A 1 68 ? 42.693 -8.895 -44.426 1.00 68.12 68 ALA A N 1
ATOM 515 C CA . ALA A 1 68 ? 41.788 -9.528 -43.469 1.00 68.12 68 ALA A CA 1
ATOM 516 C C . ALA A 1 68 ? 40.852 -8.579 -42.695 1.00 68.12 68 ALA A C 1
ATOM 518 O O . ALA A 1 68 ? 40.550 -8.842 -41.525 1.00 68.12 68 ALA A O 1
ATOM 519 N N . MET A 1 69 ? 40.322 -7.523 -43.333 1.00 80.69 69 MET A N 1
ATOM 520 C CA . MET A 1 69 ? 39.086 -6.918 -42.819 1.00 80.69 69 MET A CA 1
ATOM 521 C C . MET A 1 69 ? 37.929 -7.930 -42.955 1.00 80.69 69 MET A C 1
ATOM 523 O O . MET A 1 69 ? 37.820 -8.592 -43.991 1.00 80.69 69 MET A O 1
ATOM 527 N N . PRO A 1 70 ? 37.076 -8.087 -41.928 1.00 77.62 70 PRO A N 1
ATOM 528 C CA . PRO A 1 70 ? 35.915 -8.979 -41.962 1.00 77.62 70 PRO A CA 1
ATOM 529 C C . PRO A 1 70 ? 34.983 -8.750 -43.159 1.00 77.62 70 PRO A C 1
ATOM 531 O O . PRO A 1 70 ? 34.445 -9.710 -43.708 1.00 77.62 70 PRO A O 1
ATOM 534 N N . ASP A 1 71 ? 34.825 -7.494 -43.578 1.00 83.44 71 ASP A N 1
ATOM 535 C CA . ASP A 1 71 ? 33.972 -7.080 -44.696 1.00 83.44 71 ASP A CA 1
ATOM 536 C C . ASP A 1 71 ? 34.576 -5.861 -45.428 1.00 83.44 71 ASP A C 1
ATOM 538 O O . ASP A 1 71 ? 35.719 -5.480 -45.163 1.00 83.44 71 ASP A O 1
ATOM 542 N N . LEU A 1 72 ? 33.836 -5.270 -46.376 1.00 85.56 72 LEU A N 1
ATOM 543 C CA . LEU A 1 72 ? 34.261 -4.148 -47.221 1.00 85.56 72 LEU A CA 1
ATOM 544 C C . LEU A 1 72 ? 34.941 -3.056 -46.389 1.00 85.56 72 LEU A C 1
ATOM 546 O O . LEU A 1 72 ? 34.322 -2.490 -45.484 1.00 85.56 72 LEU A O 1
ATOM 550 N N . ALA A 1 73 ? 36.187 -2.720 -46.725 1.00 88.50 73 ALA A N 1
ATOM 551 C CA . ALA A 1 73 ? 36.906 -1.650 -46.053 1.00 88.50 73 ALA A CA 1
ATOM 552 C C . ALA A 1 73 ? 36.361 -0.305 -46.553 1.00 88.50 73 ALA A C 1
ATOM 554 O O . ALA A 1 73 ? 36.498 0.045 -47.724 1.00 88.50 73 ALA A O 1
ATOM 555 N N . LEU A 1 74 ? 35.711 0.455 -45.671 1.00 86.69 74 LEU A N 1
ATOM 556 C CA . LEU A 1 74 ? 34.990 1.671 -46.044 1.00 86.69 74 LEU A CA 1
ATOM 557 C C . LEU A 1 74 ? 35.879 2.901 -46.025 1.00 86.69 74 LEU A C 1
ATOM 559 O O . LEU A 1 74 ? 35.805 3.741 -46.923 1.00 86.69 74 LEU A O 1
ATOM 563 N N . ARG A 1 75 ? 36.669 3.063 -44.967 1.00 88.25 75 ARG A N 1
ATOM 564 C CA . ARG A 1 75 ? 37.507 4.241 -44.750 1.00 88.25 75 ARG A CA 1
ATOM 565 C C . ARG A 1 75 ? 38.838 3.807 -44.163 1.00 88.25 75 ARG A C 1
ATOM 567 O O . ARG A 1 75 ? 38.907 2.843 -43.406 1.00 88.25 75 ARG A O 1
ATOM 574 N N . ALA A 1 76 ? 39.875 4.563 -44.498 1.00 92.31 76 ALA A N 1
ATOM 575 C CA . ALA A 1 76 ? 41.190 4.429 -43.902 1.00 92.31 76 ALA A CA 1
ATOM 576 C C . ALA A 1 76 ? 41.772 5.808 -43.590 1.00 92.31 76 ALA A C 1
ATOM 578 O O . ALA A 1 76 ? 41.504 6.784 -44.297 1.00 92.31 76 ALA A O 1
ATOM 579 N N . LEU A 1 77 ? 42.566 5.890 -42.527 1.00 92.88 77 LEU A N 1
ATOM 580 C CA . LEU A 1 77 ? 43.332 7.079 -42.172 1.00 92.88 77 LEU A CA 1
ATOM 581 C C . LEU A 1 77 ? 44.719 6.691 -41.660 1.00 92.88 77 LEU A C 1
ATOM 583 O O . LEU A 1 77 ? 44.901 5.619 -41.085 1.00 92.88 77 LEU A O 1
ATOM 587 N N . LEU A 1 78 ? 45.680 7.588 -41.859 1.00 91.38 78 LEU A N 1
ATOM 588 C CA . LEU A 1 78 ? 46.984 7.542 -41.214 1.00 91.38 78 LEU A CA 1
ATOM 589 C C . LEU A 1 78 ? 46.943 8.478 -40.001 1.00 91.38 78 LEU A C 1
ATOM 591 O O . LEU A 1 78 ? 46.401 9.584 -40.098 1.00 91.38 78 LEU A O 1
ATOM 595 N N . THR A 1 79 ? 47.468 8.040 -38.859 1.00 89.31 79 THR A N 1
ATOM 596 C CA . THR A 1 79 ? 47.585 8.896 -37.674 1.00 89.31 79 THR A CA 1
ATOM 597 C C . THR A 1 79 ? 48.508 10.080 -37.943 1.00 89.31 79 THR A C 1
ATOM 599 O O . THR A 1 79 ? 49.335 10.052 -38.851 1.00 89.31 79 THR A O 1
ATOM 602 N N . HIS A 1 80 ? 48.343 11.149 -37.162 1.00 85.62 80 HIS A N 1
ATOM 603 C CA . HIS A 1 80 ? 49.077 12.402 -37.356 1.00 85.62 80 HIS A CA 1
ATOM 604 C C . HIS A 1 80 ? 50.602 12.219 -37.282 1.00 85.62 80 HIS A C 1
ATOM 606 O O . HIS A 1 80 ? 51.332 12.819 -38.060 1.00 85.62 80 HIS A O 1
ATOM 612 N N . ASP A 1 81 ? 51.064 11.341 -36.392 1.00 87.25 81 ASP A N 1
ATOM 613 C CA . ASP A 1 81 ? 52.469 10.941 -36.240 1.00 87.25 81 ASP A CA 1
ATOM 614 C C . ASP A 1 81 ? 52.970 9.990 -37.345 1.00 87.25 81 ASP A C 1
ATOM 616 O O . ASP A 1 81 ? 54.124 9.571 -37.331 1.00 87.25 81 ASP A O 1
ATOM 620 N N . GLY A 1 82 ? 52.105 9.599 -38.284 1.00 87.19 82 GLY A N 1
ATOM 621 C CA . GLY A 1 82 ? 52.419 8.654 -39.349 1.00 87.19 82 GLY A CA 1
ATOM 622 C C . GLY A 1 82 ? 52.626 7.213 -38.877 1.00 87.19 82 GLY A C 1
ATOM 623 O O . GLY A 1 82 ? 52.924 6.356 -39.709 1.00 87.19 82 GLY A O 1
ATOM 624 N N . ALA A 1 83 ? 52.477 6.909 -37.584 1.00 90.19 83 ALA A N 1
ATOM 625 C CA . ALA A 1 83 ? 52.880 5.629 -37.002 1.00 90.19 83 ALA A CA 1
ATOM 626 C C . ALA A 1 83 ? 51.841 4.514 -37.181 1.00 90.19 83 ALA A C 1
ATOM 628 O O . ALA A 1 83 ? 52.182 3.332 -37.117 1.00 90.19 83 ALA A O 1
ATOM 629 N N . ARG A 1 84 ? 50.566 4.856 -37.400 1.00 91.56 84 ARG A N 1
ATOM 630 C CA . ARG A 1 84 ? 49.479 3.877 -37.475 1.00 91.56 84 ARG A CA 1
ATOM 631 C C . ARG A 1 84 ? 48.541 4.138 -38.636 1.00 91.56 84 ARG A C 1
ATOM 633 O O . ARG A 1 84 ? 48.178 5.274 -38.924 1.00 91.56 84 ARG A O 1
ATOM 640 N N . VAL A 1 85 ? 48.090 3.054 -39.252 1.00 92.75 85 VAL A N 1
ATOM 641 C CA . VAL A 1 85 ? 46.972 3.053 -40.194 1.00 92.75 85 VAL A CA 1
ATOM 642 C C . VAL A 1 85 ? 45.745 2.538 -39.458 1.00 92.75 85 VAL A C 1
ATOM 644 O O . VAL A 1 85 ? 45.822 1.525 -38.770 1.00 92.75 85 VAL A O 1
ATOM 647 N N . ILE A 1 86 ? 44.621 3.234 -39.579 1.00 91.56 86 ILE A N 1
ATOM 648 C CA . ILE A 1 86 ? 43.342 2.831 -38.994 1.00 91.56 86 ILE A CA 1
ATOM 649 C C . ILE A 1 86 ? 42.353 2.608 -40.128 1.00 91.56 86 ILE A C 1
ATOM 651 O O . ILE A 1 86 ? 42.181 3.483 -40.975 1.00 91.56 86 ILE A O 1
ATOM 655 N N . GLY A 1 87 ? 41.708 1.447 -40.135 1.00 91.00 87 GLY A N 1
ATOM 656 C CA . GLY A 1 87 ? 40.703 1.048 -41.111 1.00 91.00 87 GLY A CA 1
ATOM 657 C C . GLY A 1 87 ? 39.373 0.738 -40.445 1.00 91.00 87 GLY A C 1
ATOM 658 O O . GLY A 1 87 ? 39.335 0.253 -39.314 1.00 91.00 87 GLY A O 1
ATOM 659 N N . THR A 1 88 ? 38.282 0.999 -41.156 1.00 88.81 88 THR A N 1
ATOM 660 C CA . THR A 1 88 ? 36.936 0.600 -40.739 1.00 88.81 88 THR A CA 1
ATOM 661 C C . THR A 1 88 ? 36.273 -0.242 -41.815 1.00 88.81 88 THR A C 1
ATOM 663 O O . THR A 1 88 ? 36.477 0.009 -43.005 1.00 88.81 88 THR A O 1
ATOM 666 N N . ASP A 1 89 ? 35.471 -1.226 -41.412 1.00 85.81 89 ASP A N 1
ATOM 667 C CA . ASP A 1 89 ? 34.668 -2.024 -42.342 1.00 85.81 89 ASP A CA 1
ATOM 668 C C . ASP A 1 89 ? 33.161 -1.770 -42.224 1.00 85.81 89 ASP A C 1
ATOM 670 O O . ASP A 1 89 ? 32.682 -1.032 -41.357 1.00 85.81 89 ASP A O 1
ATOM 674 N N . TRP A 1 90 ? 32.409 -2.399 -43.127 1.00 80.00 90 TRP A N 1
ATOM 675 C CA . TRP A 1 90 ? 30.949 -2.371 -43.160 1.00 80.00 90 TRP A CA 1
ATOM 676 C C . TRP A 1 90 ? 30.278 -2.993 -41.925 1.00 80.00 90 TRP A C 1
ATOM 678 O O . TRP A 1 90 ? 29.172 -2.588 -41.562 1.00 80.00 90 TRP A O 1
ATOM 688 N N . THR A 1 91 ? 30.949 -3.913 -41.227 1.00 72.19 91 THR A N 1
ATOM 689 C CA . THR A 1 91 ? 30.435 -4.522 -39.985 1.00 72.19 91 THR A CA 1
ATOM 690 C C . THR A 1 91 ? 30.601 -3.620 -38.763 1.00 72.19 91 THR A C 1
ATOM 692 O O . THR A 1 91 ? 30.052 -3.908 -37.701 1.00 72.19 91 THR A O 1
ATOM 695 N N . GLY A 1 92 ? 31.314 -2.499 -38.904 1.00 73.38 92 GLY A N 1
ATOM 696 C CA . GLY A 1 92 ? 31.586 -1.569 -37.815 1.00 73.38 92 GLY A CA 1
ATOM 697 C C . GLY A 1 92 ? 32.788 -1.963 -36.958 1.00 73.38 92 GLY A C 1
ATOM 698 O O . GLY A 1 92 ? 32.950 -1.405 -35.869 1.00 73.38 92 GLY A O 1
ATOM 699 N N . GLN A 1 93 ? 33.637 -2.886 -37.426 1.00 79.19 93 GLN A N 1
ATOM 700 C CA . GLN A 1 93 ? 34.934 -3.119 -36.797 1.00 79.19 93 GLN A CA 1
ATOM 701 C C . GLN A 1 93 ? 35.910 -2.010 -37.181 1.00 79.19 93 GLN A C 1
ATOM 703 O O . GLN A 1 93 ? 35.988 -1.582 -38.336 1.00 79.19 93 GLN A O 1
ATOM 7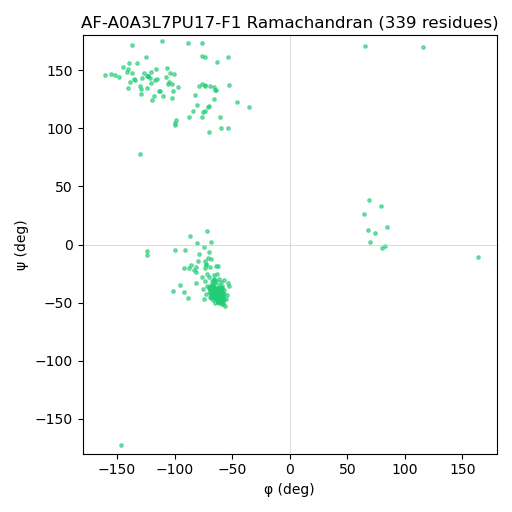08 N N . ILE A 1 94 ? 36.681 -1.566 -36.192 1.00 87.25 94 ILE A N 1
ATOM 709 C CA . ILE A 1 94 ? 37.798 -0.647 -36.377 1.00 87.25 94 ILE A CA 1
ATOM 710 C C . ILE A 1 94 ? 39.070 -1.447 -36.127 1.00 87.25 94 ILE A C 1
ATOM 712 O O . ILE A 1 94 ? 39.206 -2.092 -35.090 1.00 87.25 94 ILE A O 1
ATOM 716 N N . ARG A 1 95 ? 40.014 -1.414 -37.061 1.00 87.88 95 ARG A N 1
ATOM 717 C CA . ARG A 1 95 ? 41.316 -2.068 -36.907 1.00 87.88 95 ARG A CA 1
ATOM 718 C C . ARG A 1 95 ? 42.426 -1.052 -37.039 1.00 87.88 95 ARG A C 1
ATOM 720 O O . ARG A 1 95 ? 42.321 -0.112 -37.824 1.00 87.88 95 ARG A O 1
ATOM 727 N N . ALA A 1 96 ? 43.473 -1.239 -36.250 1.00 90.88 96 ALA A N 1
ATOM 728 C CA . ALA A 1 96 ? 44.669 -0.420 -36.317 1.00 90.88 96 ALA A CA 1
ATOM 729 C C . ALA A 1 96 ? 45.871 -1.303 -36.634 1.00 90.88 96 ALA A C 1
ATOM 731 O O . ALA A 1 96 ? 46.019 -2.381 -36.063 1.00 90.88 96 ALA A O 1
ATOM 732 N N . TRP A 1 97 ? 46.750 -0.818 -37.499 1.00 92.56 97 TRP A N 1
ATOM 733 C CA . TRP A 1 97 ? 48.015 -1.461 -37.825 1.00 92.56 97 TRP A CA 1
ATOM 734 C C . TRP A 1 97 ? 49.157 -0.482 -37.637 1.00 92.56 97 TRP A C 1
ATOM 736 O O . TRP A 1 97 ? 49.009 0.720 -37.870 1.00 92.56 97 TRP A O 1
ATOM 746 N N . ASN A 1 98 ? 50.312 -1.001 -37.251 1.00 92.38 98 ASN A N 1
ATOM 747 C CA . ASN A 1 98 ? 51.559 -0.266 -37.314 1.00 92.38 98 ASN A CA 1
ATOM 748 C C . ASN A 1 98 ? 51.908 -0.005 -38.789 1.00 92.38 98 ASN A C 1
ATOM 750 O O . ASN A 1 98 ? 51.958 -0.913 -39.623 1.00 92.38 98 ASN A O 1
ATOM 754 N N . SER A 1 99 ? 52.116 1.267 -39.122 1.00 90.00 99 SER A N 1
ATOM 755 C CA . SER A 1 99 ? 52.341 1.704 -40.495 1.00 90.00 99 SER A CA 1
ATOM 756 C C . SER A 1 99 ? 53.727 1.345 -41.023 1.00 90.00 99 SER A C 1
ATOM 758 O O . SER A 1 99 ? 53.909 1.473 -42.231 1.00 90.00 99 SER A O 1
ATOM 760 N N . ALA A 1 100 ? 54.682 0.955 -40.166 1.00 90.12 100 ALA A N 1
ATOM 761 C CA . ALA A 1 100 ? 56.089 0.686 -40.475 1.00 90.12 100 ALA A CA 1
ATOM 762 C C . ALA A 1 100 ? 56.381 -0.799 -40.745 1.00 90.12 100 ALA A C 1
ATOM 764 O O . ALA A 1 100 ? 57.196 -1.104 -41.616 1.00 90.12 100 ALA A O 1
ATOM 765 N N . ASP A 1 101 ? 55.691 -1.707 -40.057 1.00 90.12 101 ASP A N 1
ATOM 766 C CA . ASP A 1 101 ? 55.903 -3.158 -40.164 1.00 90.12 101 ASP A CA 1
ATOM 767 C C . ASP A 1 101 ? 54.631 -3.944 -40.535 1.00 90.12 101 ASP A C 1
ATOM 769 O O . ASP A 1 101 ? 54.718 -5.117 -40.884 1.00 90.12 101 ASP A O 1
ATOM 773 N N . GLY A 1 102 ? 53.453 -3.309 -40.537 1.00 87.25 102 GLY A N 1
ATOM 774 C CA . GLY A 1 102 ? 52.190 -3.966 -40.877 1.00 87.25 102 GLY A CA 1
ATOM 775 C C . GLY A 1 102 ? 51.538 -4.739 -39.731 1.00 87.25 102 GLY A C 1
ATOM 776 O O . GLY A 1 102 ? 50.455 -5.295 -39.919 1.00 87.25 102 GLY A O 1
ATOM 777 N N . THR A 1 103 ? 52.153 -4.775 -38.548 1.00 89.69 103 THR A N 1
ATOM 778 C CA . THR A 1 103 ? 51.637 -5.545 -37.414 1.00 89.69 103 THR A CA 1
ATOM 779 C C . THR A 1 103 ? 50.282 -5.005 -36.956 1.00 89.69 103 THR A C 1
ATOM 781 O O . THR A 1 103 ? 50.076 -3.799 -36.807 1.00 89.69 103 THR A O 1
ATOM 784 N N . SER A 1 104 ? 49.318 -5.906 -36.755 1.00 83.94 104 SER A N 1
ATOM 785 C CA . SER A 1 104 ? 47.993 -5.545 -36.247 1.00 83.94 104 SER A CA 1
ATOM 786 C C . SER A 1 104 ? 48.097 -5.122 -34.781 1.00 83.94 104 SER A C 1
ATOM 788 O O . SER A 1 104 ? 48.448 -5.927 -33.923 1.00 83.94 104 SER A O 1
ATOM 790 N N . GLY A 1 105 ? 47.723 -3.877 -34.490 1.00 72.50 105 GLY A N 1
ATOM 791 C CA . GLY A 1 105 ? 47.611 -3.320 -33.140 1.00 72.50 105 GLY A CA 1
ATOM 792 C C . GLY A 1 105 ? 46.315 -3.700 -32.413 1.00 72.50 105 GLY A C 1
ATOM 793 O O . GLY A 1 105 ? 46.109 -3.259 -31.286 1.00 72.50 105 GLY A O 1
ATOM 794 N N . GLY A 1 106 ? 45.445 -4.500 -33.043 1.00 72.31 106 GLY A N 1
ATOM 795 C CA . GLY A 1 106 ? 44.204 -5.016 -32.461 1.00 72.31 106 GLY A CA 1
ATOM 796 C C . GLY A 1 106 ? 42.931 -4.516 -33.152 1.00 72.31 106 GLY A C 1
ATOM 797 O O . GLY A 1 106 ? 42.955 -3.621 -34.000 1.00 72.31 106 GLY A O 1
ATOM 798 N N . THR A 1 107 ? 41.804 -5.129 -32.781 1.00 73.12 107 THR A N 1
ATOM 799 C CA . THR A 1 107 ? 40.459 -4.726 -33.219 1.00 73.12 107 THR A CA 1
ATOM 800 C C . THR A 1 107 ? 39.779 -3.950 -32.099 1.00 73.12 107 THR A C 1
ATOM 802 O O . THR A 1 107 ? 39.672 -4.433 -30.975 1.00 73.12 107 THR A O 1
ATOM 805 N N . ILE A 1 108 ? 39.309 -2.750 -32.415 1.00 69.25 108 ILE A N 1
ATOM 806 C CA . ILE A 1 108 ? 38.481 -1.918 -31.552 1.00 69.25 108 ILE A CA 1
ATOM 807 C C . ILE A 1 108 ? 37.034 -2.115 -32.013 1.00 69.25 108 ILE A C 1
ATOM 809 O O . ILE A 1 108 ? 36.627 -1.646 -33.079 1.00 69.25 108 ILE A O 1
ATOM 813 N N . THR A 1 109 ? 36.252 -2.842 -31.220 1.00 62.09 109 THR A N 1
ATOM 814 C CA . THR A 1 109 ? 34.830 -3.072 -31.496 1.00 62.09 109 THR A CA 1
ATOM 815 C C . THR A 1 109 ? 34.011 -1.941 -30.892 1.00 62.09 109 THR A C 1
ATOM 817 O O . THR A 1 109 ? 33.897 -1.842 -29.674 1.00 62.09 109 THR A O 1
ATOM 820 N N . ALA A 1 110 ? 33.433 -1.085 -31.737 1.00 55.47 110 ALA A N 1
ATOM 821 C CA . ALA A 1 110 ? 32.547 -0.006 -31.293 1.00 55.47 110 ALA A CA 1
ATOM 822 C C . ALA A 1 110 ? 31.047 -0.339 -31.445 1.00 55.47 110 ALA A C 1
ATOM 824 O O . ALA A 1 110 ? 30.212 0.453 -31.018 1.00 55.47 110 ALA A O 1
ATOM 825 N N . ASN A 1 111 ? 30.677 -1.485 -32.039 1.00 55.38 111 ASN A N 1
ATOM 826 C CA . ASN A 1 111 ? 29.276 -1.872 -32.251 1.00 55.38 111 ASN A CA 1
ATOM 827 C C . ASN A 1 111 ? 29.036 -3.367 -31.971 1.00 55.38 111 ASN A C 1
ATOM 829 O O . ASN A 1 111 ? 29.872 -4.189 -32.350 1.00 55.38 111 ASN A O 1
ATOM 833 N N . PRO A 1 112 ? 27.907 -3.744 -31.340 1.00 53.88 112 PRO A N 1
ATOM 834 C CA . PRO A 1 112 ? 27.599 -5.134 -31.059 1.00 53.88 112 PRO A CA 1
ATOM 835 C C . PRO A 1 112 ? 27.139 -5.816 -32.350 1.00 53.88 112 PRO A C 1
ATOM 837 O O . PRO A 1 112 ? 26.052 -5.530 -32.839 1.00 53.88 112 PRO A O 1
ATOM 840 N N . GLY A 1 113 ? 27.972 -6.711 -32.875 1.00 63.47 113 GLY A N 1
ATOM 841 C CA . GLY A 1 113 ? 27.557 -7.828 -33.721 1.00 63.47 113 GLY A CA 1
ATOM 842 C C . GLY A 1 113 ? 26.942 -7.532 -35.096 1.00 63.47 113 GLY A C 1
ATOM 843 O O . GLY A 1 113 ? 26.612 -6.409 -35.483 1.00 63.47 113 GLY A O 1
ATOM 844 N N . THR A 1 114 ? 26.779 -8.612 -35.851 1.00 70.31 114 THR A N 1
ATOM 845 C CA . THR A 1 114 ? 26.029 -8.681 -37.110 1.00 70.31 114 THR A CA 1
ATOM 846 C C . THR A 1 114 ? 24.597 -8.140 -36.948 1.00 70.31 114 THR A C 1
ATOM 848 O O . THR A 1 114 ? 24.046 -8.072 -35.847 1.00 70.31 114 THR A O 1
ATOM 851 N N . LEU A 1 115 ? 23.928 -7.781 -38.053 1.00 68.75 115 LEU A N 1
ATOM 852 C CA . LEU A 1 115 ? 22.529 -7.316 -38.023 1.00 68.75 115 LEU A CA 1
ATOM 853 C C . LEU A 1 115 ? 21.585 -8.310 -37.313 1.00 68.75 115 LEU A C 1
ATOM 855 O O . LEU A 1 115 ? 20.644 -7.886 -36.643 1.00 68.75 115 LEU A O 1
ATOM 859 N N . ALA A 1 116 ? 21.857 -9.613 -37.430 1.00 70.38 116 ALA A N 1
ATOM 860 C CA . ALA A 1 116 ? 21.093 -10.671 -36.776 1.00 70.38 116 ALA A CA 1
ATOM 861 C C . ALA A 1 116 ? 21.220 -10.622 -35.243 1.00 70.38 116 ALA A C 1
ATOM 863 O O . ALA A 1 116 ? 20.210 -10.676 -34.543 1.00 70.38 116 ALA A O 1
ATOM 864 N N . GLU A 1 117 ? 22.434 -10.442 -34.719 1.00 73.44 117 GLU A N 1
ATOM 865 C CA . GLU A 1 117 ? 22.680 -10.319 -33.274 1.00 73.44 117 GLU A CA 1
ATOM 866 C C . GLU A 1 117 ? 22.019 -9.057 -32.703 1.00 73.44 117 GLU A C 1
ATOM 868 O O . GLU A 1 117 ? 21.411 -9.089 -31.632 1.00 73.44 117 GLU A O 1
ATOM 873 N N . ARG A 1 118 ? 22.036 -7.953 -33.462 1.00 71.81 118 ARG A N 1
ATOM 874 C CA . ARG A 1 118 ? 21.358 -6.702 -33.085 1.00 71.81 118 ARG A CA 1
ATOM 875 C C . ARG A 1 118 ? 19.839 -6.848 -33.027 1.00 71.81 118 ARG A C 1
ATOM 877 O O . ARG A 1 118 ? 19.204 -6.265 -32.151 1.00 71.81 118 ARG A O 1
ATOM 884 N N . LEU A 1 119 ? 19.252 -7.619 -33.942 1.00 76.31 119 LEU A N 1
ATOM 885 C CA . LEU A 1 119 ? 17.818 -7.913 -33.948 1.00 76.31 119 LEU A CA 1
ATOM 886 C C . LEU A 1 119 ? 17.407 -8.810 -32.779 1.00 76.31 119 LEU A C 1
ATOM 888 O O . LEU A 1 119 ? 16.387 -8.541 -32.149 1.00 76.31 119 LEU A O 1
ATOM 892 N N . GLN A 1 120 ? 18.206 -9.832 -32.459 1.00 81.81 120 GLN A N 1
ATOM 893 C CA . GLN A 1 120 ? 17.959 -10.694 -31.300 1.00 81.81 120 GLN A CA 1
ATOM 894 C C . GLN A 1 120 ? 18.034 -9.911 -29.984 1.00 81.81 120 GLN A C 1
ATOM 896 O O . GLN A 1 120 ? 17.151 -10.050 -29.138 1.00 81.81 120 GLN A O 1
ATOM 901 N N . LEU A 1 121 ? 19.042 -9.046 -29.827 1.00 81.31 121 LEU A N 1
ATOM 902 C CA . LEU A 1 121 ? 19.167 -8.199 -28.641 1.00 81.31 121 LEU A CA 1
ATOM 903 C C . LEU A 1 121 ? 17.977 -7.235 -28.514 1.00 81.31 121 LEU A C 1
ATOM 905 O O . LEU A 1 121 ? 17.365 -7.164 -27.451 1.00 81.31 121 LEU A O 1
ATOM 909 N N . ALA A 1 122 ? 17.593 -6.567 -29.607 1.00 80.62 122 ALA A N 1
ATOM 910 C CA . ALA A 1 122 ? 16.443 -5.664 -29.619 1.00 80.62 122 ALA A CA 1
ATOM 911 C C . ALA A 1 122 ? 15.119 -6.383 -29.300 1.00 80.62 122 ALA A C 1
ATOM 913 O O . ALA A 1 122 ? 14.274 -5.820 -28.606 1.00 80.62 122 ALA A O 1
ATOM 914 N N . ALA A 1 123 ? 14.934 -7.624 -29.767 1.00 85.19 123 ALA A N 1
ATOM 915 C CA . ALA A 1 123 ? 13.757 -8.431 -29.446 1.00 85.19 123 ALA A CA 1
ATOM 916 C C . ALA A 1 123 ? 13.697 -8.782 -27.950 1.00 85.19 123 ALA A C 1
ATOM 918 O O . ALA A 1 123 ? 12.667 -8.574 -27.312 1.00 85.19 123 ALA A O 1
ATOM 919 N N . LYS A 1 124 ? 14.818 -9.220 -27.367 1.00 88.69 124 LYS A N 1
ATOM 920 C CA . LYS A 1 124 ? 14.908 -9.534 -25.933 1.00 88.69 124 LYS A CA 1
ATOM 921 C C . LYS A 1 124 ? 14.676 -8.302 -25.055 1.00 88.69 124 LYS A C 1
ATOM 923 O O . LYS A 1 124 ? 13.969 -8.375 -24.050 1.00 88.69 124 LYS A O 1
ATOM 928 N N . GLU A 1 125 ? 15.262 -7.164 -25.422 1.00 85.88 125 GLU A N 1
ATOM 929 C CA . GLU A 1 125 ? 15.029 -5.895 -24.727 1.00 85.88 125 GLU A CA 1
ATOM 930 C C . GLU A 1 125 ? 13.564 -5.462 -24.822 1.00 85.88 125 GLU A C 1
ATOM 932 O O . GLU A 1 125 ? 12.994 -5.009 -23.828 1.00 85.88 125 GLU A O 1
ATOM 937 N N . LEU A 1 126 ? 12.936 -5.640 -25.987 1.00 89.06 126 LEU A N 1
ATOM 938 C CA . LEU A 1 126 ? 11.529 -5.323 -26.189 1.00 89.06 126 LEU A CA 1
ATOM 939 C C . LEU A 1 126 ? 10.625 -6.174 -25.291 1.00 89.06 126 LEU A C 1
ATOM 941 O O . LEU A 1 126 ? 9.788 -5.614 -24.587 1.00 89.06 126 LEU A O 1
ATOM 945 N N . GLU A 1 127 ? 10.818 -7.492 -25.258 1.00 92.12 127 GLU A N 1
ATOM 946 C CA . GLU A 1 127 ? 10.059 -8.400 -24.386 1.00 92.12 127 GLU A CA 1
ATOM 947 C C . GLU A 1 127 ? 10.223 -8.033 -22.904 1.00 92.12 127 GLU A C 1
ATOM 949 O O . GLU A 1 127 ? 9.240 -7.910 -22.167 1.00 92.12 127 GLU A O 1
ATOM 954 N N . ALA A 1 128 ? 11.460 -7.771 -22.466 1.00 90.81 128 ALA A N 1
ATOM 955 C CA . ALA A 1 128 ? 11.737 -7.357 -21.094 1.00 90.81 128 ALA A CA 1
ATOM 956 C C . ALA A 1 128 ? 11.020 -6.041 -20.739 1.00 90.81 128 ALA A C 1
ATOM 958 O O . ALA A 1 128 ? 10.429 -5.916 -19.663 1.00 90.81 128 ALA A O 1
ATOM 959 N N . LYS A 1 129 ? 11.024 -5.061 -21.652 1.00 90.25 129 LYS A N 1
ATOM 960 C CA . LYS A 1 129 ? 10.341 -3.772 -21.466 1.00 90.25 129 LYS A CA 1
ATOM 961 C C . LYS A 1 129 ? 8.819 -3.909 -21.501 1.00 90.25 129 LYS A C 1
ATOM 963 O O . LYS A 1 129 ? 8.152 -3.239 -20.712 1.00 90.25 129 LYS A O 1
ATOM 968 N N . GLN A 1 130 ? 8.266 -4.785 -22.340 1.00 92.19 130 GLN A N 1
ATOM 969 C CA . GLN A 1 130 ? 6.833 -5.104 -22.357 1.00 92.19 130 GLN A CA 1
ATOM 970 C C . GLN A 1 130 ? 6.390 -5.693 -21.019 1.00 92.19 130 GLN A C 1
ATOM 972 O O . GLN A 1 130 ? 5.442 -5.192 -20.414 1.00 92.19 130 GLN A O 1
ATOM 977 N N . SER A 1 131 ? 7.119 -6.694 -20.518 1.00 93.81 131 SER A N 1
ATOM 978 C CA . SER A 1 131 ? 6.842 -7.310 -19.219 1.00 93.81 131 SER A CA 1
ATOM 979 C C . SER A 1 131 ? 6.929 -6.292 -18.078 1.00 93.81 131 SER A C 1
ATOM 981 O O . SER A 1 131 ? 6.014 -6.200 -17.261 1.00 93.81 131 SER A O 1
ATOM 983 N N . ALA A 1 132 ? 7.986 -5.473 -18.037 1.00 91.88 132 ALA A N 1
ATOM 984 C CA . ALA A 1 132 ? 8.142 -4.438 -17.013 1.00 91.88 132 ALA A CA 1
ATOM 985 C C . ALA A 1 132 ? 7.008 -3.394 -17.055 1.00 91.88 132 ALA A C 1
ATOM 987 O O . ALA A 1 132 ? 6.482 -3.002 -16.014 1.00 91.88 132 ALA A O 1
ATOM 988 N N . THR A 1 133 ? 6.585 -2.978 -18.253 1.00 93.25 133 THR A N 1
ATOM 989 C CA . THR A 1 133 ? 5.477 -2.024 -18.432 1.00 93.25 133 THR A CA 1
ATOM 990 C C . THR A 1 133 ? 4.149 -2.621 -17.961 1.00 93.25 133 THR A C 1
ATOM 992 O O . THR A 1 133 ? 3.400 -1.968 -17.233 1.00 93.25 133 THR A O 1
ATOM 995 N N . ALA A 1 134 ? 3.880 -3.887 -18.297 1.00 93.00 134 ALA A N 1
ATOM 996 C CA . ALA A 1 134 ? 2.695 -4.599 -17.826 1.00 93.00 134 ALA A CA 1
ATOM 997 C C . ALA A 1 134 ? 2.676 -4.725 -16.292 1.00 93.00 134 ALA A C 1
ATOM 999 O O . ALA A 1 134 ? 1.646 -4.483 -15.661 1.00 93.00 134 ALA A O 1
ATOM 1000 N N . GLN A 1 135 ? 3.819 -5.032 -15.671 1.00 94.19 135 GLN A N 1
ATOM 1001 C CA . GLN A 1 135 ? 3.941 -5.096 -14.212 1.00 94.19 135 GLN A CA 1
ATOM 1002 C C . GLN A 1 135 ? 3.666 -3.743 -13.544 1.00 94.19 135 GLN A C 1
ATOM 1004 O O . GLN A 1 135 ? 2.951 -3.699 -12.542 1.00 94.19 135 GLN A O 1
ATOM 1009 N N . LEU A 1 136 ? 4.172 -2.637 -14.100 1.00 92.00 136 LEU A N 1
ATOM 1010 C CA . LEU A 1 136 ? 3.885 -1.291 -13.592 1.00 92.00 136 LEU A CA 1
ATOM 1011 C C . LEU A 1 136 ? 2.387 -0.960 -13.655 1.00 92.00 136 LEU A C 1
ATOM 1013 O O . LEU A 1 136 ? 1.846 -0.399 -12.701 1.00 92.00 136 LEU A O 1
ATOM 1017 N N . ALA A 1 137 ? 1.699 -1.357 -14.730 1.00 90.12 137 ALA A N 1
ATOM 1018 C CA . ALA A 1 137 ? 0.254 -1.173 -14.857 1.00 90.12 137 ALA A CA 1
ATOM 1019 C C . ALA A 1 137 ? -0.530 -1.980 -13.803 1.00 90.12 137 ALA A C 1
ATOM 1021 O O . ALA A 1 137 ? -1.442 -1.447 -13.166 1.00 90.12 137 ALA A O 1
ATOM 1022 N N . VAL A 1 138 ? -0.143 -3.239 -13.558 1.00 95.12 138 VAL A N 1
ATOM 1023 C CA . VAL A 1 138 ? -0.739 -4.074 -12.498 1.00 95.12 138 VAL A CA 1
ATOM 1024 C C . VAL A 1 138 ? -0.524 -3.444 -11.121 1.00 95.12 138 VAL A C 1
ATOM 1026 O O . VAL A 1 138 ? -1.468 -3.330 -10.341 1.00 95.12 138 VAL A O 1
ATOM 1029 N N . GLN A 1 139 ? 0.693 -2.982 -10.830 1.00 93.44 139 GLN A N 1
ATOM 1030 C CA . GLN A 1 139 ? 1.014 -2.320 -9.567 1.00 93.44 139 GLN A CA 1
ATOM 1031 C C . GLN A 1 139 ? 0.222 -1.022 -9.362 1.00 93.44 139 GLN A C 1
ATOM 1033 O O . GLN A 1 139 ? -0.202 -0.741 -8.241 1.00 93.44 139 GLN A O 1
ATOM 1038 N N . ALA A 1 140 ? 0.009 -0.229 -10.416 1.00 94.12 140 ALA A N 1
ATOM 1039 C CA . ALA A 1 140 ? -0.815 0.975 -10.343 1.00 94.12 140 ALA A CA 1
ATOM 1040 C C . ALA A 1 140 ? -2.270 0.632 -9.990 1.00 94.12 140 ALA A C 1
ATOM 1042 O O . ALA A 1 140 ? -2.829 1.227 -9.070 1.00 94.12 140 ALA A O 1
ATOM 1043 N N . LYS A 1 141 ? -2.847 -0.386 -10.644 1.00 94.88 141 LYS A N 1
ATOM 1044 C CA . LYS A 1 141 ? -4.210 -0.856 -10.354 1.00 94.88 141 LYS A CA 1
ATOM 1045 C C . LYS A 1 141 ? -4.357 -1.355 -8.913 1.00 94.88 141 LYS A C 1
ATOM 1047 O O . LYS A 1 141 ? -5.296 -0.977 -8.224 1.00 94.88 141 LYS A O 1
ATOM 1052 N N . GLN A 1 142 ? -3.395 -2.136 -8.423 1.00 95.88 142 GLN A N 1
ATOM 1053 C CA . GLN A 1 142 ? -3.389 -2.596 -7.029 1.00 95.88 142 GLN A CA 1
ATOM 1054 C C . GLN A 1 142 ? -3.336 -1.432 -6.027 1.00 95.88 142 GLN A C 1
ATOM 1056 O O . GLN A 1 142 ? -4.015 -1.474 -5.004 1.00 95.88 142 GLN A O 1
ATOM 1061 N N . THR A 1 143 ? -2.558 -0.378 -6.308 1.00 96.56 143 THR A N 1
ATOM 1062 C CA . THR A 1 143 ? -2.537 0.828 -5.461 1.00 96.56 143 THR A CA 1
ATOM 1063 C C . THR A 1 143 ? -3.862 1.579 -5.504 1.00 96.56 143 THR A C 1
ATOM 1065 O O . THR A 1 143 ? -4.301 2.085 -4.476 1.00 96.56 143 THR A O 1
ATOM 1068 N N . GLU A 1 144 ? -4.512 1.646 -6.665 1.00 97.19 144 GLU A N 1
ATOM 1069 C CA . GLU A 1 144 ? -5.833 2.260 -6.800 1.00 97.19 144 GLU A CA 1
ATOM 1070 C C . GLU A 1 144 ? -6.886 1.522 -5.958 1.00 97.19 144 GLU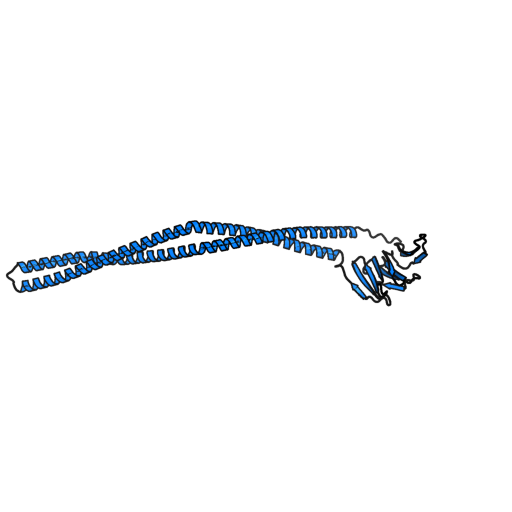 A C 1
ATOM 1072 O O . GLU A 1 144 ? -7.649 2.152 -5.225 1.00 97.19 144 GLU A O 1
ATOM 1077 N N . ASP A 1 145 ? -6.892 0.189 -6.000 1.00 97.56 145 ASP A N 1
ATOM 1078 C CA . ASP A 1 145 ? -7.806 -0.627 -5.198 1.00 97.56 145 ASP A CA 1
ATOM 1079 C C . ASP A 1 145 ? -7.520 -0.483 -3.693 1.00 97.56 145 ASP A C 1
ATOM 1081 O O . ASP A 1 145 ? -8.447 -0.314 -2.897 1.00 97.56 145 ASP A O 1
ATOM 1085 N N . ALA A 1 146 ? -6.244 -0.437 -3.294 1.00 97.31 146 ALA A N 1
ATOM 1086 C CA . ALA A 1 146 ? -5.850 -0.149 -1.914 1.00 97.31 146 ALA A CA 1
ATOM 1087 C C . ALA A 1 146 ? -6.291 1.256 -1.458 1.00 97.31 146 ALA A C 1
ATOM 1089 O O . ALA A 1 146 ? -6.728 1.435 -0.322 1.00 97.31 146 ALA A O 1
ATOM 1090 N N . LEU A 1 147 ? -6.228 2.260 -2.339 1.00 97.75 147 LEU A N 1
ATOM 1091 C CA . LEU A 1 147 ? -6.687 3.622 -2.052 1.00 97.75 147 LEU A CA 1
ATOM 1092 C C . LEU A 1 147 ? -8.212 3.680 -1.859 1.00 97.75 147 LEU A C 1
ATOM 1094 O O . LEU A 1 147 ? -8.702 4.372 -0.958 1.00 97.75 147 LEU A O 1
ATOM 1098 N N . LYS A 1 148 ? -8.970 2.924 -2.663 1.00 97.19 148 LYS A N 1
ATOM 1099 C CA . LYS A 1 148 ? -10.422 2.764 -2.480 1.00 97.19 148 LYS A CA 1
ATOM 1100 C C . LYS A 1 148 ? -10.726 2.145 -1.118 1.00 97.19 148 LYS A C 1
ATOM 1102 O O . LYS A 1 148 ? -11.536 2.696 -0.377 1.00 97.19 148 LYS A O 1
ATOM 1107 N N . GLN A 1 149 ? -10.024 1.074 -0.744 1.00 96.50 149 GLN A N 1
ATOM 1108 C CA . GLN A 1 149 ? -10.173 0.454 0.577 1.00 96.50 149 GLN A CA 1
ATOM 1109 C C . GLN A 1 149 ? -9.823 1.418 1.718 1.00 96.50 149 GLN A C 1
ATOM 1111 O O . GLN A 1 149 ? -10.589 1.529 2.668 1.00 96.50 149 GLN A O 1
ATOM 1116 N N . ALA A 1 150 ? -8.736 2.188 1.607 1.00 97.00 150 ALA A N 1
ATOM 1117 C CA . ALA A 1 150 ? -8.379 3.190 2.614 1.00 97.00 150 ALA A CA 1
ATOM 1118 C C . ALA A 1 150 ? -9.484 4.246 2.808 1.00 97.00 150 ALA A C 1
ATOM 1120 O O . ALA A 1 150 ? -9.750 4.678 3.930 1.00 97.00 150 ALA A O 1
ATOM 1121 N N . THR A 1 151 ? -10.170 4.623 1.727 1.00 97.31 151 THR A N 1
ATOM 1122 C CA . THR A 1 151 ? -11.312 5.550 1.770 1.00 97.31 151 THR A CA 1
ATOM 1123 C C . THR A 1 151 ? -12.512 4.942 2.505 1.00 97.31 151 THR A C 1
ATOM 1125 O O . THR A 1 151 ? -13.164 5.626 3.299 1.00 97.31 151 THR A O 1
ATOM 1128 N N . VAL A 1 152 ? -12.772 3.645 2.305 1.00 97.88 152 VAL A N 1
ATOM 1129 C CA . VAL A 1 152 ? -13.802 2.905 3.053 1.00 97.88 152 VAL A CA 1
ATOM 1130 C C . VAL A 1 152 ? -13.455 2.874 4.542 1.00 97.88 152 VAL A C 1
ATOM 1132 O O . VAL A 1 152 ? -14.278 3.283 5.356 1.00 97.88 152 VAL A O 1
ATOM 1135 N N . THR A 1 153 ? -12.217 2.523 4.902 1.00 96.88 153 THR A N 1
ATOM 1136 C CA . THR A 1 153 ? -11.757 2.491 6.301 1.00 96.88 153 THR A CA 1
ATOM 1137 C C . THR A 1 153 ? -11.927 3.838 7.005 1.00 96.88 153 THR A C 1
ATOM 1139 O O . THR A 1 153 ? -12.374 3.891 8.149 1.00 96.88 153 THR A O 1
ATOM 1142 N N . ILE A 1 154 ? -11.597 4.950 6.338 1.00 97.94 154 ILE A N 1
ATOM 1143 C CA . ILE A 1 154 ? -11.811 6.297 6.892 1.00 97.94 154 ILE A CA 1
ATOM 1144 C C . ILE A 1 154 ? -13.298 6.536 7.165 1.00 97.94 154 ILE A C 1
ATOM 1146 O O . ILE A 1 154 ? -13.654 7.007 8.247 1.00 97.94 154 ILE A O 1
ATOM 1150 N N . THR A 1 155 ? -14.160 6.181 6.212 1.00 97.75 155 THR A N 1
ATOM 1151 C CA . THR A 1 155 ? -15.617 6.320 6.350 1.00 97.75 155 THR A CA 1
ATOM 1152 C C . THR A 1 155 ? -16.144 5.510 7.536 1.00 97.75 155 THR A C 1
ATOM 1154 O O . THR A 1 155 ? -16.927 6.022 8.337 1.00 97.75 155 THR A O 1
ATOM 1157 N N . GLU A 1 156 ? -15.675 4.273 7.705 1.00 96.94 156 GLU A N 1
ATOM 1158 C CA . GLU A 1 156 ? -16.031 3.416 8.839 1.00 96.94 156 GLU A CA 1
ATOM 1159 C C . GLU A 1 156 ? -15.584 4.019 10.175 1.00 96.94 156 GLU A C 1
ATOM 1161 O O . GLU A 1 156 ? -16.386 4.130 11.102 1.00 96.94 156 GLU A O 1
ATOM 1166 N N . VAL A 1 157 ? -14.330 4.474 10.280 1.00 97.25 157 VAL A N 1
ATOM 1167 C CA . VAL A 1 157 ? -13.803 5.095 11.508 1.00 97.25 157 VAL A CA 1
ATOM 1168 C C . VAL A 1 157 ? -14.577 6.370 11.861 1.00 97.25 157 VAL A C 1
ATOM 1170 O O . VAL A 1 157 ? -14.903 6.580 13.029 1.00 97.25 157 VAL A O 1
ATOM 1173 N N . GLN A 1 158 ? -14.935 7.193 10.872 1.00 96.94 158 GLN A N 1
ATOM 1174 C CA . GLN A 1 158 ? -15.790 8.368 11.073 1.00 96.94 158 GLN A CA 1
ATOM 1175 C C . GLN A 1 158 ? -17.211 7.988 11.516 1.00 96.94 158 GLN A C 1
ATOM 1177 O O . GLN A 1 158 ? -17.802 8.671 12.354 1.00 96.94 158 GLN A O 1
ATOM 1182 N N . GLY A 1 159 ? -17.767 6.896 10.986 1.00 97.25 159 GLY A N 1
ATOM 1183 C CA . GLY A 1 159 ? -19.044 6.341 11.438 1.00 97.25 159 GLY A CA 1
ATOM 1184 C C . GLY A 1 159 ? -18.995 5.898 12.903 1.00 97.25 159 GLY A C 1
ATOM 1185 O O . GLY A 1 159 ? -19.891 6.226 13.687 1.00 97.25 159 GLY A O 1
ATOM 1186 N N . LEU A 1 160 ? -17.910 5.231 13.307 1.00 96.12 160 LEU A N 1
ATOM 1187 C CA . LEU A 1 160 ? -17.675 4.852 14.701 1.00 96.12 160 LEU A CA 1
ATOM 1188 C C . LEU A 1 160 ? -17.531 6.084 15.602 1.00 96.12 160 LEU A C 1
ATOM 1190 O O . LEU A 1 160 ? -18.149 6.126 16.659 1.00 96.12 160 LEU A O 1
ATOM 1194 N N . GLN A 1 161 ? -16.816 7.132 15.177 1.00 95.50 161 GLN A N 1
ATOM 1195 C CA . GLN A 1 161 ? -16.699 8.375 15.958 1.00 95.50 161 GLN A CA 1
ATOM 1196 C C . GLN A 1 161 ? -18.053 9.019 16.284 1.00 95.50 161 GLN A C 1
ATOM 1198 O O . GLN A 1 161 ? -18.187 9.646 17.331 1.00 95.50 161 GLN A O 1
ATOM 1203 N N . LYS A 1 162 ? -19.057 8.851 15.417 1.00 94.88 162 LYS A N 1
ATOM 1204 C CA . LYS A 1 162 ? -20.412 9.378 15.638 1.00 94.88 162 LYS A CA 1
ATOM 1205 C C . LYS A 1 162 ? -21.264 8.500 16.555 1.00 94.88 162 LYS A C 1
ATOM 1207 O O . LYS A 1 162 ? -22.120 9.018 17.260 1.00 94.88 162 LYS A O 1
ATOM 1212 N N . THR A 1 163 ? -21.071 7.183 16.519 1.00 95.38 163 THR A N 1
ATOM 1213 C CA . THR A 1 163 ? -21.989 6.209 17.141 1.00 95.38 163 THR A CA 1
ATOM 1214 C C . THR A 1 163 ? -21.490 5.679 18.483 1.00 95.38 163 THR A C 1
ATOM 1216 O O . THR A 1 163 ? -22.275 5.554 19.424 1.00 95.38 163 THR A O 1
ATOM 1219 N N . LEU A 1 164 ? -20.189 5.409 18.602 1.00 94.19 164 LEU A N 1
ATOM 1220 C CA . LEU A 1 164 ? -19.586 4.789 19.782 1.00 94.19 164 LEU A CA 1
ATOM 1221 C C . LEU A 1 164 ? -19.724 5.629 21.069 1.00 94.19 164 LEU A C 1
ATOM 1223 O O . LEU A 1 164 ? -19.996 5.036 22.111 1.00 94.19 164 LEU A O 1
ATOM 1227 N N . PRO A 1 165 ? -19.620 6.978 21.049 1.00 95.19 165 PRO A N 1
ATOM 1228 C CA . PRO A 1 165 ? -19.871 7.786 22.245 1.00 95.19 165 PRO A CA 1
ATOM 1229 C C . PRO A 1 165 ? -21.275 7.574 22.831 1.00 95.19 165 PRO A C 1
ATOM 1231 O O . PRO A 1 165 ? -21.413 7.376 24.034 1.00 95.19 165 PRO A O 1
ATOM 1234 N N . GLY A 1 166 ? -22.305 7.490 21.981 1.00 95.19 166 GLY A N 1
ATOM 1235 C CA . GLY A 1 166 ? -23.669 7.197 22.433 1.00 95.19 166 GLY A CA 1
ATOM 1236 C C . GLY A 1 166 ? -23.813 5.794 23.033 1.00 95.19 166 GLY A C 1
ATOM 1237 O O . GLY A 1 166 ? -24.562 5.603 23.988 1.00 95.19 166 GLY A O 1
ATOM 1238 N N . GLN A 1 167 ? -23.060 4.811 22.528 1.00 94.88 167 GLN A N 1
ATOM 1239 C CA . GLN A 1 167 ? -23.006 3.471 23.124 1.00 94.88 167 GLN A CA 1
ATOM 1240 C C . GLN A 1 167 ? -22.309 3.475 24.491 1.00 94.88 167 GLN A C 1
ATOM 1242 O O . GLN A 1 167 ? -22.753 2.772 25.396 1.00 94.88 167 GLN A O 1
ATOM 1247 N N . VAL A 1 168 ? -21.260 4.288 24.673 1.00 96.19 168 VAL A N 1
ATOM 1248 C CA . VAL A 1 168 ? -20.620 4.492 25.985 1.00 96.19 168 VAL A CA 1
ATOM 1249 C C . VAL A 1 168 ? -21.622 5.073 26.981 1.00 96.19 168 VAL A C 1
ATOM 1251 O O . VAL A 1 168 ? -21.703 4.592 28.110 1.00 96.19 168 VAL A O 1
ATOM 1254 N N . ASP A 1 169 ? -22.411 6.066 26.573 1.00 95.38 169 ASP A N 1
ATOM 1255 C CA . ASP A 1 169 ? -23.416 6.681 27.444 1.00 95.38 169 ASP A CA 1
ATOM 1256 C C . ASP A 1 169 ? -24.519 5.686 27.833 1.00 95.38 169 ASP A C 1
ATOM 1258 O O . ASP A 1 169 ? -24.896 5.597 29.005 1.00 95.38 169 ASP A O 1
ATOM 1262 N N . GLN A 1 170 ? -24.983 4.864 26.886 1.00 94.38 170 GLN A N 1
ATOM 1263 C CA . GLN A 1 170 ? -25.929 3.778 27.166 1.00 94.38 170 GLN A CA 1
ATOM 1264 C C . GLN A 1 170 ? -25.341 2.733 28.123 1.00 94.38 170 GLN A C 1
ATOM 1266 O O . GLN A 1 170 ? -26.015 2.328 29.072 1.00 94.38 170 GLN A O 1
ATOM 1271 N N . ALA A 1 171 ? -24.079 2.340 27.926 1.00 94.69 171 ALA A N 1
ATOM 1272 C CA . ALA A 1 171 ? -23.391 1.389 28.794 1.00 94.69 171 ALA A CA 1
ATOM 1273 C C . ALA A 1 171 ? -23.215 1.938 30.223 1.00 94.69 171 ALA A C 1
ATOM 1275 O O . ALA A 1 171 ? -23.462 1.225 31.199 1.00 94.69 171 ALA A O 1
ATOM 1276 N N . LYS A 1 172 ? -22.882 3.228 30.369 1.00 95.44 172 LYS A N 1
ATOM 1277 C CA . LYS A 1 172 ? -22.832 3.914 31.673 1.00 95.44 172 LYS A CA 1
ATOM 1278 C C . LYS A 1 172 ? -24.204 3.963 32.344 1.00 95.44 172 LYS A C 1
ATOM 1280 O O . LYS A 1 172 ? -24.309 3.769 33.554 1.00 95.44 172 LYS A O 1
ATOM 1285 N N . ALA A 1 173 ? -25.273 4.171 31.576 1.00 94.69 173 ALA A N 1
ATOM 1286 C CA . ALA A 1 173 ? -26.629 4.133 32.113 1.00 94.69 173 ALA A CA 1
ATOM 1287 C C . ALA A 1 173 ? -27.013 2.726 32.611 1.00 94.69 173 ALA A C 1
ATOM 1289 O O . ALA A 1 173 ? -27.608 2.603 33.683 1.00 94.69 173 ALA A O 1
ATOM 1290 N N . SER A 1 174 ? -26.655 1.655 31.888 1.00 89.75 174 SER A N 1
ATOM 1291 C CA . SER A 1 174 ? -26.872 0.279 32.364 1.00 89.75 174 SER A CA 1
ATOM 1292 C C . SER A 1 174 ? -26.021 -0.065 33.586 1.00 89.75 174 SER A C 1
ATOM 1294 O O . SER A 1 174 ? -26.527 -0.686 34.516 1.00 89.75 174 SER A O 1
ATOM 1296 N N . GLN A 1 175 ? -24.771 0.403 33.628 1.00 94.50 175 GLN A N 1
ATOM 1297 C CA . GLN A 1 175 ? -23.870 0.254 34.771 1.00 94.50 175 GLN A CA 1
ATOM 1298 C C . GLN A 1 175 ? -24.470 0.891 36.034 1.00 94.50 175 GLN A C 1
ATOM 1300 O O . GLN A 1 175 ? -24.528 0.260 37.090 1.00 94.50 175 GLN A O 1
ATOM 1305 N N . ALA A 1 176 ? -24.987 2.120 35.919 1.00 94.62 176 ALA A N 1
ATOM 1306 C CA . ALA A 1 176 ? -25.646 2.811 37.025 1.00 94.62 176 ALA A CA 1
ATOM 1307 C C . ALA A 1 176 ? -26.890 2.055 37.526 1.00 94.62 176 ALA A C 1
ATOM 1309 O O . ALA A 1 176 ? -27.098 1.955 38.735 1.00 94.62 176 ALA A O 1
ATOM 1310 N N . LYS A 1 177 ? -27.688 1.480 36.614 1.00 93.12 177 LYS A N 1
ATOM 1311 C CA . LYS A 1 177 ? -28.860 0.661 36.968 1.00 93.12 177 LYS A CA 1
ATOM 1312 C C . LYS A 1 177 ? -28.474 -0.625 37.702 1.00 93.12 177 LYS A C 1
ATOM 1314 O O . LYS A 1 177 ? -29.073 -0.913 38.733 1.00 93.12 177 LYS A O 1
ATOM 1319 N N . ALA A 1 178 ? -27.472 -1.359 37.214 1.00 91.88 178 ALA A N 1
ATOM 1320 C CA . ALA A 1 178 ? -26.992 -2.586 37.854 1.00 91.88 178 ALA A CA 1
ATOM 1321 C C . ALA A 1 178 ? -26.443 -2.308 39.263 1.00 91.88 178 ALA A C 1
ATOM 1323 O O . ALA A 1 178 ? -26.786 -2.998 40.222 1.00 91.88 178 ALA A O 1
ATOM 1324 N N . LYS A 1 179 ? -25.666 -1.224 39.415 1.00 94.75 179 LYS A N 1
ATOM 1325 C CA . LYS A 1 179 ? -25.190 -0.774 40.727 1.00 94.75 179 LYS A CA 1
ATOM 1326 C C . LYS A 1 179 ? -26.356 -0.452 41.671 1.00 94.75 179 LYS A C 1
ATOM 1328 O O . LYS A 1 179 ? -26.380 -0.946 42.792 1.00 94.75 179 LYS A O 1
ATOM 1333 N N . ALA A 1 180 ? -27.341 0.323 41.215 1.00 94.88 180 ALA A N 1
ATOM 1334 C CA . ALA A 1 180 ? -28.500 0.683 42.032 1.00 94.88 180 ALA A CA 1
ATOM 1335 C C . ALA A 1 180 ? -29.338 -0.541 42.451 1.00 94.88 180 AL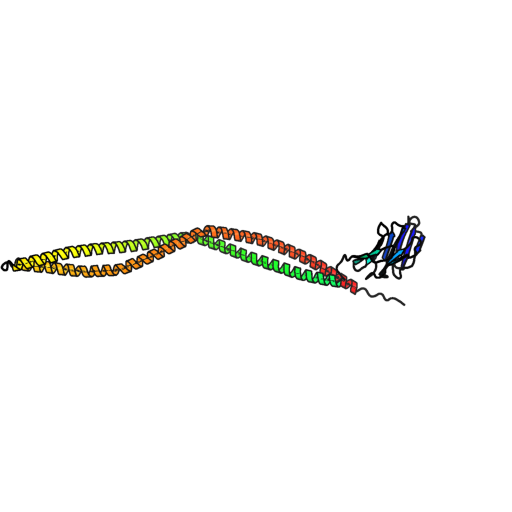A A C 1
ATOM 1337 O O . ALA A 1 180 ? -29.787 -0.613 43.596 1.00 94.88 180 ALA A O 1
ATOM 1338 N N . ALA A 1 181 ? -29.528 -1.518 41.556 1.00 93.62 181 ALA A N 1
ATOM 1339 C CA . ALA A 1 181 ? -30.235 -2.764 41.858 1.00 93.62 181 ALA A CA 1
ATOM 1340 C C . ALA A 1 181 ? -29.505 -3.583 42.933 1.00 93.62 181 ALA A C 1
ATOM 1342 O O . ALA A 1 181 ? -30.115 -3.998 43.921 1.00 93.62 181 ALA A O 1
ATOM 1343 N N . LYS A 1 182 ? -28.184 -3.742 42.791 1.00 94.00 182 LYS A N 1
ATOM 1344 C CA . LYS A 1 182 ? -27.337 -4.400 43.790 1.00 94.00 182 LYS A CA 1
ATOM 1345 C C . LYS A 1 182 ? -27.389 -3.692 45.144 1.00 94.00 182 LYS A C 1
ATOM 1347 O O . LYS A 1 182 ? -27.603 -4.356 46.156 1.00 94.00 182 LYS A O 1
ATOM 1352 N N . ASP A 1 183 ? -27.230 -2.368 45.165 1.00 94.31 183 ASP A N 1
ATOM 1353 C CA . ASP A 1 183 ? -27.255 -1.566 46.395 1.00 94.31 183 ASP A CA 1
ATOM 1354 C C . ASP A 1 183 ? -28.622 -1.688 47.101 1.00 94.31 183 ASP A C 1
ATOM 1356 O O . ASP A 1 183 ? -28.687 -1.838 48.321 1.00 94.31 183 ASP A O 1
ATOM 1360 N N . THR A 1 184 ? -29.718 -1.735 46.334 1.00 96.12 184 THR A N 1
ATOM 1361 C CA . THR A 1 184 ? -31.083 -1.935 46.857 1.00 96.12 184 THR A CA 1
ATOM 1362 C C . THR A 1 184 ? -31.273 -3.325 47.472 1.00 96.12 184 THR A C 1
ATOM 1364 O O . THR A 1 184 ? -31.853 -3.458 48.555 1.00 96.12 184 THR A O 1
ATOM 1367 N N . LEU A 1 185 ? -30.778 -4.380 46.817 1.00 94.50 185 LEU A N 1
ATOM 1368 C CA . LEU A 1 185 ? -30.826 -5.739 47.365 1.00 94.50 185 LEU A CA 1
ATOM 1369 C C . LEU A 1 185 ? -29.950 -5.876 48.616 1.00 94.50 185 LEU A C 1
ATOM 1371 O O . LEU A 1 185 ? -30.371 -6.507 49.585 1.00 94.50 185 LEU A O 1
ATOM 1375 N N . ALA A 1 186 ? -28.766 -5.258 48.627 1.00 93.19 186 ALA A N 1
ATOM 1376 C CA . ALA A 1 186 ? -27.881 -5.242 49.787 1.00 93.19 186 ALA A CA 1
ATOM 1377 C C . ALA A 1 186 ? -28.523 -4.512 50.980 1.00 93.19 186 ALA A C 1
ATOM 1379 O O . ALA A 1 186 ? -28.499 -5.028 52.097 1.00 93.19 186 ALA A O 1
ATOM 1380 N N . ALA A 1 187 ? -29.173 -3.368 50.741 1.00 94.75 187 ALA A N 1
ATOM 1381 C CA . ALA A 1 187 ? -29.933 -2.652 51.764 1.00 94.75 187 ALA A CA 1
ATOM 1382 C C . ALA A 1 187 ? -31.120 -3.482 52.290 1.00 94.75 187 ALA A C 1
ATOM 1384 O O . ALA A 1 187 ? -31.354 -3.527 53.496 1.00 94.75 187 ALA A O 1
ATOM 1385 N N . SER A 1 188 ? -31.825 -4.195 51.402 1.00 93.75 188 SER A N 1
ATOM 1386 C CA . SER A 1 188 ? -32.929 -5.095 51.775 1.00 93.75 188 SER A CA 1
ATOM 1387 C C . SER A 1 188 ? -32.446 -6.265 52.639 1.00 93.75 188 SER A C 1
ATOM 1389 O O . SER A 1 188 ? -33.097 -6.612 53.624 1.00 93.75 188 SER A O 1
ATOM 1391 N N . LYS A 1 189 ? -31.282 -6.847 52.310 1.00 94.38 189 LYS A N 1
ATOM 1392 C CA . LYS A 1 189 ? -30.629 -7.883 53.125 1.00 94.38 189 LYS A CA 1
ATOM 1393 C C . LYS A 1 189 ? -30.281 -7.345 54.516 1.00 94.38 189 LYS A C 1
ATOM 1395 O O . LYS A 1 189 ? -30.691 -7.945 55.502 1.00 94.38 189 LYS A O 1
ATOM 1400 N N . ALA A 1 190 ? -29.616 -6.191 54.596 1.00 93.56 190 ALA A N 1
ATOM 1401 C CA . ALA A 1 190 ? -29.227 -5.578 55.867 1.00 93.56 190 ALA A CA 1
ATOM 1402 C C . ALA A 1 190 ? -30.438 -5.232 56.760 1.00 93.56 190 ALA A C 1
ATOM 1404 O O . ALA A 1 190 ? -30.393 -5.423 57.976 1.00 93.56 190 ALA A O 1
ATOM 1405 N N . ALA A 1 191 ? -31.540 -4.762 56.165 1.00 93.75 191 ALA A N 1
ATOM 1406 C CA . ALA A 1 191 ? -32.778 -4.488 56.892 1.00 93.75 191 ALA A CA 1
ATOM 1407 C C . ALA A 1 191 ? -33.391 -5.767 57.492 1.00 93.75 191 ALA A C 1
ATOM 1409 O O . ALA A 1 191 ? -33.734 -5.780 58.674 1.00 93.75 191 ALA A O 1
ATOM 1410 N N . LEU A 1 192 ? -33.465 -6.855 56.712 1.00 91.69 192 LEU A N 1
ATOM 1411 C CA . LEU A 1 192 ? -33.979 -8.145 57.188 1.00 91.69 192 LEU A CA 1
ATOM 1412 C C . LEU A 1 192 ? -33.076 -8.789 58.248 1.00 91.69 192 LEU A C 1
ATOM 1414 O O . LEU A 1 192 ? -33.588 -9.403 59.180 1.00 91.69 192 LEU A O 1
ATOM 1418 N N . GLU A 1 193 ? -31.753 -8.644 58.143 1.00 91.50 193 GLU A N 1
ATOM 1419 C CA . GLU A 1 193 ? -30.809 -9.108 59.174 1.00 91.50 193 GLU A CA 1
ATOM 1420 C C . GLU A 1 193 ? -31.005 -8.357 60.495 1.00 91.50 193 GLU A C 1
ATOM 1422 O O . GLU A 1 193 ? -31.005 -8.969 61.565 1.00 91.50 193 GLU A O 1
ATOM 1427 N N . SER A 1 194 ? -31.219 -7.040 60.429 1.00 90.69 194 SER A N 1
ATOM 1428 C CA . SER A 1 194 ? -31.531 -6.217 61.602 1.00 90.69 194 SER A CA 1
ATOM 1429 C C . SER A 1 194 ? -32.859 -6.628 62.249 1.00 90.69 194 SER A C 1
ATOM 1431 O O . SER A 1 194 ? -32.930 -6.803 63.466 1.00 90.69 194 SER A O 1
ATOM 1433 N N . GLU A 1 195 ? -33.899 -6.854 61.440 1.00 89.00 195 GLU A N 1
ATOM 1434 C CA . GLU A 1 195 ? -35.209 -7.318 61.909 1.00 89.00 195 GLU A CA 1
ATOM 1435 C C . GLU A 1 195 ? -35.123 -8.711 62.550 1.00 89.00 195 GLU A C 1
ATOM 1437 O O . GLU A 1 195 ? -35.653 -8.918 63.642 1.00 89.00 195 GLU A O 1
ATOM 1442 N N . ALA A 1 196 ? -34.408 -9.651 61.919 1.00 88.31 196 ALA A N 1
ATOM 1443 C CA . ALA A 1 196 ? -34.175 -10.989 62.461 1.00 88.31 196 ALA A CA 1
ATOM 1444 C C . ALA A 1 196 ? -33.463 -10.926 63.820 1.00 88.31 196 ALA A C 1
ATOM 1446 O O . ALA A 1 196 ? -33.928 -11.521 64.790 1.00 88.31 196 ALA A O 1
ATOM 1447 N N . 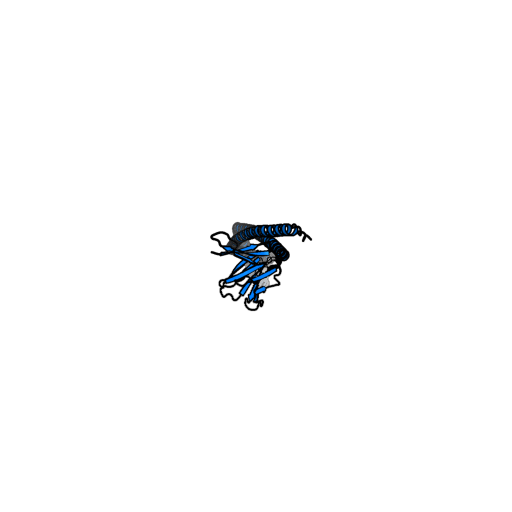LYS A 1 197 ? -32.404 -10.115 63.930 1.00 89.19 197 LYS A N 1
ATOM 1448 C CA . LYS A 1 197 ? -31.666 -9.911 65.183 1.00 89.19 197 LYS A CA 1
ATOM 1449 C C . LYS A 1 197 ? -32.530 -9.270 66.277 1.00 89.19 197 LYS A C 1
ATOM 1451 O O . LYS A 1 197 ? -32.436 -9.643 67.449 1.00 89.19 197 LYS A O 1
ATOM 1456 N N . GLY A 1 198 ? -33.376 -8.307 65.907 1.00 88.75 198 GLY A N 1
ATOM 1457 C CA . GLY A 1 198 ? -34.348 -7.698 66.814 1.00 88.75 198 GLY A CA 1
ATOM 1458 C C . GLY A 1 198 ? -35.355 -8.723 67.339 1.00 88.75 198 GLY A C 1
ATOM 1459 O O . GLY A 1 198 ? -35.564 -8.811 68.550 1.00 88.75 198 GLY A O 1
ATOM 1460 N N . ARG A 1 199 ? -35.911 -9.557 66.450 1.00 88.19 199 ARG A N 1
ATOM 1461 C CA . ARG A 1 199 ? -36.808 -10.659 66.825 1.00 88.19 199 ARG A CA 1
ATOM 1462 C C . ARG A 1 199 ? -36.124 -11.662 67.746 1.00 88.19 199 ARG A C 1
ATOM 1464 O O . ARG A 1 199 ? -36.704 -11.990 68.773 1.00 88.19 199 ARG A O 1
ATOM 1471 N N . ASP A 1 200 ? -34.897 -12.084 67.448 1.00 87.69 200 ASP A N 1
ATOM 1472 C CA . ASP A 1 200 ? -34.136 -13.010 68.299 1.00 87.69 200 ASP A CA 1
ATOM 1473 C C . ASP A 1 200 ? -33.930 -12.457 69.717 1.00 87.69 200 ASP A C 1
ATOM 1475 O O . ASP A 1 200 ? -34.046 -13.193 70.700 1.00 87.69 200 ASP A O 1
ATOM 1479 N N . THR A 1 201 ? -33.687 -11.147 69.834 1.00 90.50 201 THR A N 1
ATOM 1480 C CA . THR A 1 201 ? -33.538 -10.458 71.126 1.00 90.50 201 THR A CA 1
ATOM 1481 C C . THR A 1 201 ? -34.844 -10.493 71.927 1.00 90.50 201 THR A C 1
ATOM 1483 O O . THR A 1 201 ? -34.851 -10.936 73.076 1.00 90.50 201 THR A O 1
ATOM 1486 N N . VAL A 1 202 ? -35.968 -10.113 71.306 1.00 90.12 202 VAL A N 1
ATOM 1487 C CA . VAL A 1 202 ? -37.306 -10.170 71.932 1.00 90.12 202 VAL A CA 1
ATOM 1488 C C . VAL A 1 202 ? -37.658 -11.601 72.345 1.00 90.12 202 VAL A C 1
ATOM 1490 O O . VAL A 1 202 ? -38.226 -11.841 73.411 1.00 90.12 202 VAL A O 1
ATOM 1493 N N . LEU A 1 203 ? -37.297 -12.576 71.515 1.00 89.56 203 LEU A N 1
ATOM 1494 C CA . LEU A 1 203 ? -37.590 -13.981 71.747 1.00 89.56 203 LEU A CA 1
ATOM 1495 C C . LEU A 1 203 ? -36.769 -14.550 72.913 1.00 89.56 203 LEU A C 1
ATOM 1497 O O . LEU A 1 203 ? -37.296 -15.320 73.719 1.00 89.56 203 LEU A O 1
ATOM 1501 N N . ALA A 1 204 ? -35.509 -14.130 73.059 1.00 89.69 204 ALA A N 1
ATOM 1502 C CA . ALA A 1 204 ? -34.680 -14.454 74.218 1.00 89.69 204 ALA A CA 1
ATOM 1503 C C . ALA A 1 204 ? -35.277 -13.898 75.525 1.00 89.69 204 ALA A C 1
ATOM 1505 O O . ALA A 1 204 ? -35.371 -14.627 76.517 1.00 89.69 204 ALA A O 1
ATOM 1506 N N . GLU A 1 205 ? -35.746 -12.647 75.518 1.00 91.56 205 GLU A N 1
ATOM 1507 C CA . GLU A 1 205 ? -36.397 -12.020 76.675 1.00 91.56 205 GLU A CA 1
ATOM 1508 C C . GLU A 1 205 ? -37.725 -12.699 77.040 1.00 91.56 205 GLU A C 1
ATOM 1510 O O . GLU A 1 205 ? -37.955 -13.020 78.210 1.00 91.56 205 GLU A O 1
ATOM 1515 N N . LEU A 1 206 ? -38.579 -12.993 76.054 1.00 90.06 206 LEU A N 1
ATOM 1516 C CA . LEU A 1 206 ? -39.850 -13.692 76.269 1.00 90.06 206 LEU A CA 1
ATOM 1517 C C . LEU A 1 206 ? -39.648 -15.110 76.804 1.00 90.06 206 LEU A C 1
ATOM 1519 O O . LEU A 1 206 ? -40.380 -15.536 77.702 1.00 90.06 206 LEU A O 1
ATOM 1523 N N . ARG A 1 207 ? -38.645 -15.845 76.306 1.00 90.31 207 ARG A N 1
ATOM 1524 C CA . ARG A 1 207 ? -38.279 -17.160 76.854 1.00 90.31 207 ARG A CA 1
ATOM 1525 C C . ARG A 1 207 ? -37.832 -17.037 78.311 1.00 90.31 207 ARG A C 1
ATOM 1527 O O . ARG A 1 207 ? -38.331 -17.780 79.153 1.00 90.31 207 ARG A O 1
ATOM 1534 N N . ALA A 1 208 ? -36.978 -16.063 78.635 1.00 91.31 208 ALA A N 1
ATOM 1535 C CA . ALA A 1 208 ? -36.549 -15.809 80.011 1.00 91.31 208 ALA A CA 1
ATOM 1536 C C . ALA A 1 208 ? -37.727 -15.441 80.937 1.00 91.31 208 ALA A C 1
ATOM 1538 O O . ALA A 1 208 ? -37.816 -15.946 82.059 1.00 91.31 208 ALA A O 1
ATOM 1539 N N . MET A 1 209 ? -38.664 -14.610 80.468 1.00 89.94 209 MET A N 1
ATOM 1540 C CA . MET A 1 209 ? -39.885 -14.248 81.196 1.00 89.94 209 MET A CA 1
ATOM 1541 C C . MET A 1 209 ? -40.807 -15.456 81.407 1.00 89.94 209 MET A C 1
ATOM 1543 O O . MET A 1 209 ? -41.317 -15.652 82.509 1.00 89.94 209 MET A O 1
ATOM 1547 N N . THR A 1 210 ? -40.980 -16.294 80.383 1.00 90.06 210 THR A N 1
ATOM 1548 C CA . THR A 1 210 ? -41.782 -17.525 80.457 1.00 90.06 210 THR A CA 1
ATOM 1549 C C . THR A 1 210 ? -41.220 -18.482 81.511 1.00 90.06 210 THR A C 1
ATOM 1551 O O . THR A 1 210 ? -41.986 -19.022 82.309 1.00 90.06 210 THR A O 1
ATOM 1554 N N . THR A 1 211 ? -39.893 -18.647 81.573 1.00 89.69 211 THR A N 1
ATOM 1555 C CA . THR A 1 211 ? -39.220 -19.447 82.611 1.00 89.69 211 THR A CA 1
ATOM 1556 C C . THR A 1 211 ? -39.467 -18.876 84.007 1.00 89.69 211 THR A C 1
ATOM 1558 O O . THR A 1 211 ? -39.911 -19.606 84.888 1.00 89.69 211 THR A O 1
ATOM 1561 N N . ARG A 1 212 ? -39.294 -17.559 84.200 1.00 89.50 212 ARG A N 1
ATOM 1562 C CA . ARG A 1 212 ? -39.569 -16.896 85.491 1.00 89.50 212 ARG A CA 1
ATOM 1563 C C . ARG A 1 212 ? -41.020 -17.074 85.946 1.00 89.50 212 ARG A C 1
ATOM 1565 O O . ARG A 1 212 ? -41.261 -17.349 87.117 1.00 89.50 212 ARG A O 1
ATOM 1572 N N . LEU A 1 213 ? -41.986 -16.929 85.036 1.00 86.38 213 LEU A N 1
ATOM 1573 C CA . LEU A 1 213 ? -43.410 -17.113 85.341 1.00 86.38 213 LEU A CA 1
ATOM 1574 C C . LEU A 1 213 ? -43.738 -18.567 85.706 1.00 86.38 213 LEU A C 1
ATOM 1576 O O . LEU A 1 213 ? -44.539 -18.788 86.612 1.00 86.38 213 LEU A O 1
ATOM 1580 N N . LYS A 1 214 ? -43.106 -19.554 85.053 1.00 84.81 214 LYS A N 1
ATOM 1581 C CA . LYS A 1 214 ? -43.237 -20.974 85.425 1.00 84.81 214 LYS A CA 1
ATOM 1582 C C . LYS A 1 214 ? -42.655 -21.260 86.808 1.00 84.81 214 LYS A C 1
ATOM 1584 O O . LYS A 1 214 ? -43.322 -21.914 87.606 1.00 84.81 214 LYS A O 1
ATOM 1589 N N . ASP A 1 215 ? -41.471 -20.732 87.108 1.00 86.00 215 ASP A N 1
ATOM 1590 C CA . ASP A 1 215 ? -40.828 -20.898 88.416 1.00 86.00 215 ASP A CA 1
ATOM 1591 C C . ASP A 1 215 ? -41.651 -20.265 89.548 1.00 86.00 215 ASP A C 1
ATOM 1593 O O . ASP A 1 215 ? -41.763 -20.841 90.631 1.00 86.00 215 ASP A O 1
ATOM 1597 N N . LEU A 1 216 ? -42.260 -19.094 89.317 1.00 82.19 216 LEU A N 1
ATOM 1598 C CA . LEU A 1 216 ? -43.167 -18.480 90.292 1.00 82.19 216 LEU A CA 1
ATOM 1599 C C . LEU A 1 216 ? -44.482 -19.262 90.436 1.00 82.19 216 LEU A C 1
ATOM 1601 O O . LEU A 1 216 ? -44.927 -19.481 91.560 1.00 82.19 216 LEU A O 1
ATOM 1605 N N . ALA A 1 217 ? -45.069 -19.750 89.339 1.00 79.25 217 ALA A N 1
ATOM 1606 C CA . ALA A 1 217 ? -46.290 -20.559 89.384 1.00 79.25 217 ALA A CA 1
ATOM 1607 C C . ALA A 1 217 ? -46.122 -21.847 90.216 1.00 79.25 217 ALA A C 1
ATOM 1609 O O . ALA A 1 217 ? -47.066 -22.277 90.875 1.00 79.25 217 ALA A O 1
ATOM 1610 N N . GLN A 1 218 ? -44.920 -22.438 90.238 1.00 79.88 218 GLN A N 1
ATOM 1611 C CA . GLN A 1 218 ? -44.599 -23.584 91.101 1.00 79.88 218 GLN A CA 1
ATOM 1612 C C . GLN A 1 218 ? -44.517 -23.219 92.594 1.00 79.88 218 GLN A C 1
ATOM 1614 O O . GLN A 1 218 ? -44.775 -24.068 93.445 1.00 79.88 218 GLN A O 1
ATOM 1619 N N . LYS A 1 219 ? -44.175 -21.967 92.926 1.00 80.12 219 LYS A N 1
ATOM 1620 C CA . LYS A 1 219 ? -44.023 -21.477 94.308 1.00 80.12 219 LYS A CA 1
ATOM 1621 C C . LYS A 1 219 ? -45.331 -20.969 94.929 1.00 80.12 219 LYS A C 1
ATOM 1623 O O . LYS A 1 219 ? -45.430 -20.928 96.152 1.00 80.12 219 LYS A O 1
ATOM 1628 N N . THR A 1 220 ? -46.338 -20.621 94.124 1.00 70.19 220 THR A N 1
ATOM 1629 C CA . THR A 1 220 ? -47.662 -20.142 94.582 1.00 70.19 220 THR A CA 1
ATOM 1630 C C . THR A 1 220 ? -48.817 -20.892 93.894 1.00 70.19 220 THR A C 1
ATOM 1632 O O . THR A 1 220 ? -49.461 -20.345 93.000 1.00 70.19 220 THR A O 1
ATOM 1635 N N . PRO A 1 221 ? -49.137 -22.134 94.315 1.00 64.69 221 PRO A N 1
ATOM 1636 C CA . PRO A 1 221 ? -50.088 -23.009 93.612 1.00 64.69 221 PRO A CA 1
ATOM 1637 C C . PRO A 1 221 ? -51.557 -22.555 93.659 1.00 64.69 221 PRO A C 1
ATOM 1639 O O . PRO A 1 221 ? -52.371 -23.007 92.856 1.00 64.69 221 PRO A O 1
ATOM 1642 N N . ALA A 1 222 ? -51.915 -21.684 94.609 1.00 61.97 222 ALA A N 1
ATOM 1643 C CA . ALA A 1 222 ? -53.284 -21.194 94.785 1.00 61.97 222 ALA A CA 1
ATOM 1644 C C . ALA A 1 222 ? -53.665 -20.068 93.801 1.00 61.97 222 ALA A C 1
ATOM 1646 O O . ALA A 1 222 ? -54.850 -19.768 93.654 1.00 61.97 222 ALA A O 1
ATOM 1647 N N . ASP A 1 223 ? -52.689 -19.464 93.112 1.00 69.44 223 ASP A N 1
ATOM 1648 C CA . ASP A 1 223 ? -52.908 -18.341 92.199 1.00 69.44 223 ASP A CA 1
ATOM 1649 C C . ASP A 1 223 ? -52.958 -18.804 90.732 1.00 69.44 223 ASP A C 1
ATOM 1651 O O . ASP A 1 223 ? -51.946 -19.104 90.093 1.00 69.44 223 ASP A O 1
ATOM 1655 N N . LYS A 1 224 ? -54.172 -18.856 90.172 1.00 74.19 224 LYS A N 1
ATOM 1656 C CA . LYS A 1 224 ? -54.416 -19.281 88.783 1.00 74.19 224 LYS A CA 1
ATOM 1657 C C . LYS A 1 224 ? -53.936 -18.267 87.735 1.00 74.19 224 LYS A C 1
ATOM 1659 O O . LYS A 1 224 ? -53.881 -18.620 86.554 1.00 74.19 224 LYS A O 1
ATOM 1664 N N . ALA A 1 225 ? -53.580 -17.039 88.122 1.00 77.94 225 ALA A N 1
ATOM 1665 C CA . ALA A 1 225 ? -53.147 -16.004 87.184 1.00 77.94 225 ALA A CA 1
ATOM 1666 C C . ALA A 1 225 ? -51.748 -16.281 86.601 1.00 77.94 225 ALA A C 1
ATOM 1668 O O . ALA A 1 225 ? -51.510 -16.028 85.417 1.00 77.94 225 ALA A O 1
ATOM 1669 N N . MET A 1 226 ? -50.831 -16.857 87.388 1.00 77.25 226 MET A N 1
ATOM 1670 C CA . MET A 1 226 ? -49.447 -17.104 86.952 1.00 77.25 226 MET A CA 1
ATOM 1671 C C . MET A 1 226 ? -49.308 -18.190 85.872 1.00 77.25 226 MET A C 1
ATOM 1673 O O . MET A 1 226 ? -48.638 -17.932 84.867 1.00 77.25 226 MET A O 1
ATOM 1677 N N . PRO A 1 227 ? -49.979 -19.357 85.975 1.00 79.69 227 PRO A N 1
ATOM 1678 C CA . PRO A 1 227 ? -50.014 -20.335 84.887 1.00 79.69 227 PRO A CA 1
ATOM 1679 C C . PRO A 1 227 ? -50.618 -19.772 83.591 1.00 79.69 227 PRO A C 1
ATOM 1681 O O . PRO A 1 227 ? -50.132 -20.061 82.498 1.00 79.69 227 PRO A O 1
ATOM 1684 N N . GLN A 1 228 ? -51.655 -18.929 83.689 1.00 82.56 228 GLN A N 1
ATOM 1685 C CA . GLN A 1 228 ? -52.265 -18.289 82.518 1.00 82.56 228 GLN A CA 1
ATOM 1686 C C . GLN A 1 228 ? -51.329 -17.270 81.855 1.00 82.56 228 GLN A C 1
ATOM 1688 O O . GLN A 1 228 ? -51.261 -17.214 80.625 1.00 82.56 228 GLN A O 1
ATOM 1693 N N . ALA A 1 229 ? -50.579 -16.493 82.643 1.00 82.62 229 ALA A N 1
ATOM 1694 C CA . ALA A 1 229 ? -49.568 -15.571 82.131 1.00 82.62 229 ALA A CA 1
ATOM 1695 C C . ALA A 1 229 ? -48.414 -16.314 81.432 1.00 82.62 229 ALA A C 1
ATOM 1697 O O . ALA A 1 229 ? -48.008 -15.913 80.342 1.00 82.62 229 ALA A O 1
ATOM 1698 N N . ALA A 1 230 ? -47.943 -17.432 81.997 1.00 82.88 230 ALA A N 1
ATOM 1699 C CA . ALA A 1 230 ? -46.928 -18.283 81.372 1.00 82.88 230 ALA A CA 1
ATOM 1700 C C . ALA A 1 230 ? -47.406 -18.869 80.031 1.00 82.88 230 ALA A C 1
ATOM 1702 O O . ALA A 1 230 ? -46.666 -18.840 79.049 1.00 82.88 230 ALA A O 1
ATOM 1703 N N . ASN A 1 231 ? -48.657 -19.336 79.955 1.00 85.62 231 ASN A N 1
ATOM 1704 C CA . ASN A 1 231 ? -49.238 -19.851 78.710 1.00 85.62 231 ASN A CA 1
ATOM 1705 C C . ASN A 1 231 ? -49.386 -18.758 77.638 1.00 85.62 231 ASN A C 1
ATOM 1707 O O . ASN A 1 231 ? -49.116 -19.012 76.466 1.00 85.62 231 ASN A O 1
ATOM 1711 N N . ARG A 1 232 ? -49.763 -17.530 78.026 1.00 86.31 232 ARG A N 1
ATOM 1712 C CA . ARG A 1 232 ? -49.807 -16.374 77.112 1.00 86.31 232 ARG A CA 1
ATOM 1713 C C . ARG A 1 232 ? -48.418 -15.992 76.595 1.00 86.31 232 ARG A C 1
ATOM 1715 O O . ARG A 1 232 ? -48.270 -15.774 75.397 1.00 86.31 232 ARG A O 1
ATOM 1722 N N . ALA A 1 233 ? -47.406 -15.957 77.463 1.00 84.88 233 ALA A N 1
ATOM 1723 C CA . ALA A 1 233 ? -46.023 -15.691 77.062 1.00 84.88 233 ALA A CA 1
ATOM 1724 C C . ALA A 1 233 ? -45.492 -16.773 76.103 1.00 84.88 233 ALA A C 1
ATOM 1726 O O . ALA A 1 233 ? -44.872 -16.456 75.091 1.00 84.88 233 ALA A O 1
ATOM 1727 N N . GLN A 1 234 ? -45.823 -18.042 76.354 1.00 87.25 234 GLN A N 1
ATOM 1728 C CA . GLN A 1 234 ? -45.441 -19.152 75.484 1.00 87.25 234 GLN A CA 1
ATOM 1729 C C . GLN A 1 234 ? -46.158 -19.119 74.119 1.00 87.25 234 GLN A C 1
ATOM 1731 O O . GLN A 1 234 ? -45.545 -19.442 73.103 1.00 87.25 234 GLN A O 1
ATOM 1736 N N . ALA A 1 235 ? -47.417 -18.671 74.068 1.00 87.00 235 ALA A N 1
ATOM 1737 C CA . ALA A 1 235 ? -48.125 -18.436 72.808 1.00 87.00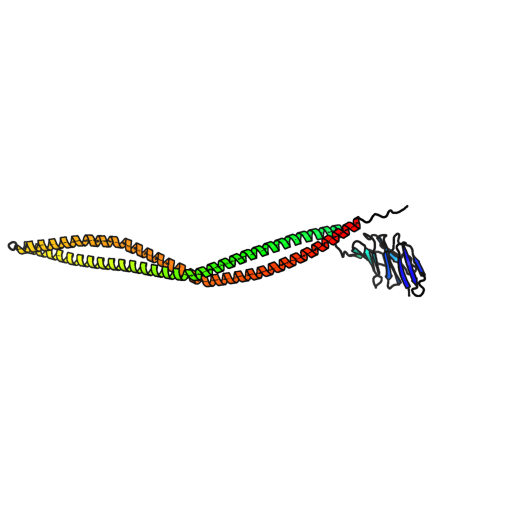 235 ALA A CA 1
ATOM 1738 C C . ALA A 1 235 ? -47.497 -17.294 71.987 1.00 87.00 235 ALA A C 1
ATOM 1740 O O . ALA A 1 235 ? -47.384 -17.414 70.770 1.00 87.00 235 ALA A O 1
ATOM 1741 N N . LEU A 1 236 ? -47.033 -16.220 72.642 1.00 87.88 236 LEU A N 1
ATOM 1742 C CA . LEU A 1 236 ? -46.297 -15.134 71.980 1.00 87.88 236 LEU A CA 1
ATOM 1743 C C . LEU A 1 236 ? -44.952 -15.610 71.413 1.00 87.88 236 LEU A C 1
ATOM 1745 O O . LEU A 1 236 ? -44.615 -15.245 70.292 1.00 87.88 236 LEU A O 1
ATOM 1749 N N . VAL A 1 237 ? -44.215 -16.463 72.137 1.00 88.19 237 VAL A N 1
ATOM 1750 C CA . VAL A 1 237 ? -42.981 -17.090 71.622 1.00 88.19 237 VAL A CA 1
ATOM 1751 C C . VAL A 1 237 ? -43.267 -17.875 70.341 1.00 88.19 237 VAL A C 1
ATOM 1753 O O . VAL A 1 237 ? -42.605 -17.641 69.336 1.00 88.19 237 VAL A O 1
ATOM 1756 N N . ALA A 1 238 ? -44.288 -18.738 70.344 1.00 86.75 238 ALA A N 1
ATOM 1757 C CA . ALA A 1 238 ? -44.652 -19.532 69.169 1.00 86.75 238 ALA A CA 1
ATOM 1758 C C . ALA A 1 238 ? -45.064 -18.661 67.965 1.00 86.75 238 ALA A C 1
ATOM 1760 O O . ALA A 1 238 ? -44.761 -19.003 66.822 1.00 86.75 238 ALA A O 1
ATOM 1761 N N . LEU A 1 239 ? -45.723 -17.522 68.213 1.00 87.25 239 LEU A N 1
ATOM 1762 C CA . LEU A 1 239 ? -46.123 -16.581 67.165 1.00 87.25 239 LEU A CA 1
ATOM 1763 C C . LEU A 1 239 ? -44.905 -15.903 66.513 1.00 87.25 239 LEU A C 1
ATOM 1765 O O . LEU A 1 239 ? -44.827 -15.823 65.291 1.00 87.25 239 LEU A O 1
ATOM 1769 N N . ILE A 1 240 ? -43.923 -15.467 67.311 1.00 85.19 240 ILE A N 1
ATOM 1770 C CA . ILE A 1 240 ? -42.694 -14.848 66.788 1.00 85.19 240 ILE A CA 1
ATOM 1771 C C . ILE A 1 240 ? -41.825 -15.896 66.071 1.00 85.19 240 ILE A C 1
ATOM 1773 O O . ILE A 1 240 ? -41.270 -15.607 65.013 1.00 85.19 240 ILE A O 1
ATOM 1777 N N . GLU A 1 241 ? -41.748 -17.132 66.577 1.00 85.31 241 GLU A N 1
ATOM 1778 C CA . GLU A 1 241 ? -41.059 -18.243 65.894 1.00 85.31 241 GLU A CA 1
ATOM 1779 C C . GLU A 1 241 ? -41.663 -18.534 64.505 1.00 85.31 241 GLU A C 1
ATOM 1781 O O . GLU A 1 241 ? -40.922 -18.783 63.546 1.00 85.31 241 GLU A O 1
ATOM 1786 N N . GLN A 1 242 ? -42.992 -18.433 64.359 1.00 85.44 242 GLN A N 1
ATOM 1787 C CA . GLN A 1 242 ? -43.660 -18.541 63.056 1.00 85.44 242 GLN A CA 1
ATOM 1788 C C . GLN A 1 242 ? -43.279 -17.413 62.086 1.00 85.44 242 GLN A C 1
ATOM 1790 O O . GLN A 1 242 ? -43.207 -17.667 60.886 1.00 85.44 242 GLN A O 1
ATOM 1795 N N . GLU A 1 243 ? -42.983 -16.201 62.564 1.00 82.69 243 GLU A N 1
ATOM 1796 C CA . GLU A 1 243 ? -42.543 -15.084 61.710 1.00 82.69 243 GLU A CA 1
ATOM 1797 C C . GLU A 1 243 ? -41.046 -15.114 61.354 1.00 82.69 243 GLU A C 1
ATOM 1799 O O . GLU A 1 243 ? -40.642 -14.569 60.322 1.00 82.69 243 GLU A O 1
ATOM 1804 N N . ILE A 1 244 ? -40.204 -15.776 62.156 1.00 82.56 244 ILE A N 1
ATOM 1805 C CA . ILE A 1 244 ? -38.758 -15.891 61.891 1.00 82.56 244 ILE A CA 1
ATOM 1806 C C . ILE A 1 244 ? -38.480 -16.782 60.673 1.00 82.56 244 ILE A C 1
ATOM 1808 O O . ILE A 1 244 ? -37.600 -16.478 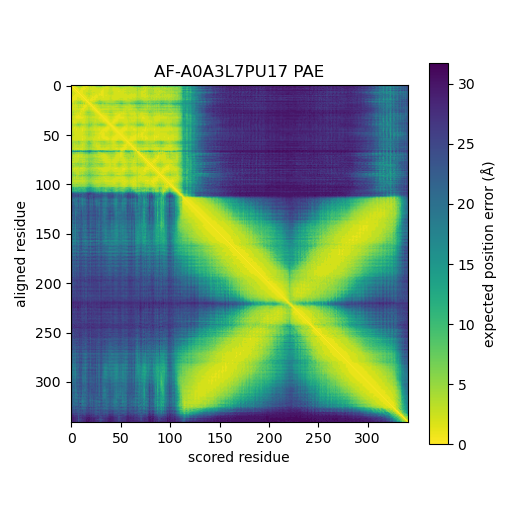59.863 1.00 82.56 244 ILE A O 1
ATOM 1812 N N . THR A 1 245 ? -39.251 -17.859 60.503 1.00 78.69 245 THR A N 1
ATOM 1813 C CA . THR A 1 245 ? -39.032 -18.846 59.429 1.00 78.69 245 THR A CA 1
ATOM 1814 C C . THR A 1 245 ? -39.178 -18.233 58.019 1.00 78.69 245 THR A C 1
ATOM 1816 O O . THR A 1 245 ? -38.276 -18.415 57.194 1.00 78.69 245 THR A O 1
ATOM 1819 N N . PRO A 1 246 ? -40.226 -17.434 57.722 1.00 85.62 246 PRO A N 1
ATOM 1820 C CA . PRO A 1 246 ? -40.329 -16.670 56.477 1.00 85.62 246 PRO A CA 1
ATOM 1821 C C . PRO A 1 246 ? -39.187 -15.667 56.258 1.00 85.62 246 PRO A C 1
ATOM 1823 O O . PRO A 1 246 ? -38.726 -15.509 55.127 1.00 85.62 246 PRO A O 1
ATOM 1826 N N . THR A 1 247 ? -38.713 -14.984 57.307 1.00 84.75 247 THR A N 1
ATOM 1827 C CA . THR A 1 247 ? -37.610 -14.012 57.191 1.00 84.75 247 THR A CA 1
ATOM 1828 C C . THR A 1 247 ? -36.284 -14.694 56.865 1.00 84.75 247 THR A C 1
ATOM 1830 O O . THR A 1 247 ? -35.569 -14.234 55.974 1.00 84.75 247 THR A O 1
ATOM 1833 N N . ALA A 1 248 ? -35.988 -15.833 57.496 1.00 84.94 248 ALA A N 1
ATOM 1834 C CA . ALA A 1 248 ? -34.811 -16.639 57.178 1.00 84.94 248 ALA A CA 1
ATOM 1835 C C . ALA A 1 248 ? -34.845 -17.172 55.732 1.00 84.94 248 ALA A C 1
ATOM 1837 O O . ALA A 1 248 ? -33.826 -17.163 55.037 1.00 84.94 248 ALA A O 1
ATOM 1838 N N . ALA A 1 249 ? -36.023 -17.578 55.243 1.00 88.12 249 ALA A N 1
ATOM 1839 C CA . ALA A 1 249 ? -36.201 -18.007 53.856 1.00 88.12 249 ALA A CA 1
ATOM 1840 C C . ALA A 1 249 ? -35.945 -16.863 52.854 1.00 88.12 249 ALA A C 1
ATOM 1842 O O . ALA A 1 249 ? -35.197 -17.053 51.894 1.00 88.12 249 ALA A O 1
ATOM 1843 N N . LYS A 1 250 ? -36.485 -15.660 53.111 1.00 91.31 250 LYS A N 1
ATOM 1844 C CA . LYS A 1 250 ? -36.228 -14.459 52.291 1.00 91.31 250 LYS A CA 1
ATOM 1845 C C . LYS A 1 250 ? -34.745 -14.085 52.259 1.00 91.31 250 LYS A C 1
ATOM 1847 O O . LYS A 1 250 ? -34.225 -13.744 51.200 1.00 91.31 250 LYS A O 1
ATOM 1852 N N . LEU A 1 251 ? -34.054 -14.183 53.396 1.00 89.81 251 LEU A N 1
ATOM 1853 C CA . LEU A 1 251 ? -32.610 -13.946 53.496 1.00 89.81 251 LEU A CA 1
ATOM 1854 C C . LEU A 1 251 ? -31.810 -14.891 52.593 1.00 89.81 251 LEU A C 1
ATOM 1856 O O . LEU A 1 251 ? -30.962 -14.433 51.828 1.00 89.81 251 LEU A O 1
ATOM 1860 N N . LYS A 1 252 ? -32.141 -16.187 52.610 1.00 91.25 252 LYS A N 1
ATOM 1861 C CA . LYS A 1 252 ? -31.497 -17.201 51.763 1.00 91.25 252 LYS A CA 1
ATOM 1862 C C . LYS A 1 252 ? -31.773 -16.993 50.267 1.00 91.25 252 LYS A C 1
ATOM 1864 O O . LYS A 1 252 ? -30.928 -17.314 49.437 1.00 91.25 252 LYS A O 1
ATOM 1869 N N . GLU A 1 253 ? -32.931 -16.438 49.911 1.00 92.38 253 GLU A N 1
ATOM 1870 C CA . GLU A 1 253 ? -33.288 -16.111 48.523 1.00 92.38 253 GLU A CA 1
ATOM 1871 C C . GLU A 1 253 ? -32.581 -14.843 47.999 1.00 92.38 253 GLU A C 1
ATOM 1873 O O . GLU A 1 253 ? -32.327 -14.719 46.799 1.00 92.38 253 GLU A O 1
ATOM 1878 N N . LEU A 1 254 ? -32.238 -13.896 48.878 1.00 92.75 254 LEU A N 1
ATOM 1879 C CA . LEU A 1 254 ? -31.550 -12.655 48.500 1.00 92.75 254 LEU A CA 1
ATOM 1880 C C . LEU A 1 254 ? -30.073 -12.866 48.149 1.00 92.75 254 LEU A C 1
ATOM 1882 O O . LEU A 1 254 ? -29.552 -12.155 47.292 1.00 92.75 254 LEU A O 1
ATOM 1886 N N . GLU A 1 255 ? -29.397 -13.841 48.758 1.00 89.06 255 GLU A N 1
ATOM 1887 C CA . GLU A 1 255 ? -27.977 -14.126 48.498 1.00 89.06 255 GLU A CA 1
ATOM 1888 C C . GLU A 1 255 ? -27.650 -14.407 47.021 1.00 89.06 255 GLU A C 1
ATOM 1890 O O . GLU A 1 255 ? -26.792 -13.707 46.470 1.00 89.06 255 GLU A O 1
ATOM 1895 N N . PRO A 1 256 ? -28.330 -15.344 46.328 1.00 93.69 256 PRO A N 1
ATOM 1896 C CA . PRO A 1 256 ? -28.071 -15.578 44.910 1.00 93.69 256 PRO A CA 1
ATOM 189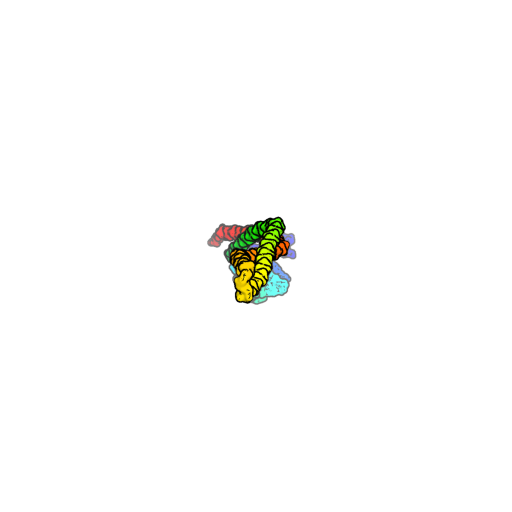7 C C . PRO A 1 256 ? -28.456 -14.377 44.031 1.00 93.69 256 PRO A C 1
ATOM 1899 O O . PRO A 1 256 ? -27.800 -14.140 43.019 1.00 93.69 256 PRO A O 1
ATOM 1902 N N . LYS A 1 257 ? -29.466 -13.581 44.417 1.00 94.50 257 LYS A N 1
ATOM 1903 C CA . LYS A 1 257 ? -29.866 -12.370 43.674 1.00 94.50 257 LYS A CA 1
ATOM 1904 C C . LYS A 1 257 ? -28.800 -11.276 43.757 1.00 94.50 257 LYS A C 1
ATOM 1906 O O . LYS A 1 257 ? -28.444 -10.697 42.737 1.00 94.50 257 LYS A O 1
ATOM 1911 N N . ILE A 1 258 ? -28.236 -11.038 44.943 1.00 92.94 258 ILE A N 1
ATOM 1912 C CA . ILE A 1 258 ? -27.128 -10.088 45.133 1.00 92.94 258 ILE A CA 1
ATOM 1913 C C . ILE A 1 258 ? -25.896 -10.535 44.342 1.00 92.94 258 ILE A C 1
ATOM 1915 O O . ILE A 1 258 ? -25.244 -9.708 43.708 1.00 92.94 258 ILE A O 1
ATOM 1919 N N . ALA A 1 259 ? -25.583 -11.835 44.351 1.00 92.31 259 ALA A N 1
ATOM 1920 C CA . ALA A 1 259 ? -24.466 -12.377 43.581 1.00 92.31 259 ALA A CA 1
ATOM 1921 C C . ALA A 1 259 ? -24.662 -12.195 42.064 1.00 92.31 259 ALA A C 1
ATOM 1923 O O . ALA A 1 259 ? -23.720 -11.821 41.363 1.00 92.31 259 ALA A O 1
ATOM 1924 N N . LEU A 1 260 ? -25.884 -12.403 41.560 1.00 94.00 260 LEU A N 1
ATOM 1925 C CA . LEU A 1 260 ? -26.226 -12.181 40.154 1.00 94.00 260 LEU A CA 1
ATOM 1926 C C . LEU A 1 260 ? -26.081 -10.705 39.758 1.00 94.00 260 LEU A C 1
ATOM 1928 O O . LEU A 1 260 ? -25.437 -10.408 38.754 1.00 94.00 260 LEU A O 1
ATOM 1932 N N . GLU A 1 261 ? -26.614 -9.781 40.561 1.00 92.19 261 GLU A N 1
ATOM 1933 C CA . GLU A 1 261 ? -26.485 -8.342 40.296 1.00 92.19 261 GLU A CA 1
ATOM 1934 C C . GLU A 1 261 ? -25.034 -7.855 40.419 1.00 92.19 261 GLU A C 1
ATOM 1936 O O . GLU A 1 261 ? -24.593 -7.004 39.650 1.00 92.19 261 GLU A O 1
ATOM 1941 N N . ALA A 1 262 ? -24.241 -8.435 41.326 1.00 91.94 262 ALA A N 1
ATOM 1942 C CA . ALA A 1 262 ? -22.811 -8.150 41.411 1.00 91.94 262 ALA A CA 1
ATOM 1943 C C . ALA A 1 262 ? -22.060 -8.565 40.137 1.00 91.94 262 ALA A C 1
ATOM 1945 O O . ALA A 1 262 ? -21.174 -7.836 39.693 1.00 91.94 262 ALA A O 1
ATOM 1946 N N . LYS A 1 263 ? -22.432 -9.701 39.532 1.00 94.00 263 LYS A N 1
ATOM 1947 C CA . LYS A 1 263 ? -21.885 -10.136 38.243 1.00 94.00 263 LYS A CA 1
ATOM 1948 C C . LYS A 1 263 ? -22.341 -9.223 37.100 1.00 94.00 263 LYS A C 1
ATOM 1950 O O . LYS A 1 263 ? -21.503 -8.770 36.333 1.00 94.00 263 LYS A O 1
ATOM 1955 N N . SER A 1 264 ? -23.633 -8.896 37.045 1.00 91.62 264 SER A N 1
ATOM 1956 C CA . SER A 1 264 ? -24.206 -7.951 36.073 1.00 91.62 264 SER A CA 1
ATOM 1957 C C . SER A 1 264 ? -23.491 -6.593 36.106 1.00 91.62 264 SER A C 1
ATOM 1959 O O . SER A 1 264 ? -23.128 -6.043 35.066 1.00 91.62 264 SER A O 1
ATOM 1961 N N . GLN A 1 265 ? -23.202 -6.081 37.307 1.00 92.75 265 GLN A N 1
ATOM 1962 C CA . GLN A 1 265 ? -22.427 -4.857 37.485 1.00 92.75 265 GLN A CA 1
ATOM 1963 C C . GLN A 1 265 ? -20.992 -5.000 36.958 1.00 92.75 265 GLN A C 1
ATOM 1965 O O . GLN A 1 265 ? -20.534 -4.122 36.234 1.00 92.75 265 GLN A O 1
ATOM 1970 N N . ALA A 1 266 ? -20.294 -6.093 37.281 1.00 93.75 266 ALA A N 1
ATOM 1971 C CA . ALA A 1 266 ? -18.928 -6.320 36.806 1.00 93.75 266 ALA A CA 1
ATOM 1972 C C . ALA A 1 266 ? -18.849 -6.422 35.270 1.00 93.75 266 ALA A C 1
ATOM 1974 O O . ALA A 1 266 ? -17.944 -5.852 34.658 1.00 93.75 266 ALA A O 1
ATOM 1975 N N . ASP A 1 267 ? -19.820 -7.090 34.641 1.00 94.00 267 ASP A N 1
ATOM 1976 C CA . ASP A 1 267 ? -19.920 -7.190 33.181 1.00 94.00 267 ASP A CA 1
ATOM 1977 C C . ASP A 1 267 ? -20.177 -5.806 32.549 1.00 94.00 267 ASP A C 1
ATOM 1979 O O . ASP A 1 267 ? -19.558 -5.446 31.542 1.00 94.00 267 ASP A O 1
ATOM 1983 N N . ALA A 1 268 ? -21.034 -4.985 33.169 1.00 93.94 268 ALA A N 1
ATOM 1984 C CA . ALA A 1 268 ? -21.284 -3.611 32.734 1.00 93.94 268 ALA A CA 1
ATOM 1985 C C . ALA A 1 268 ? -20.047 -2.706 32.902 1.00 93.94 268 ALA A C 1
ATOM 1987 O O . ALA A 1 268 ? -19.738 -1.926 31.998 1.00 93.94 268 ALA A O 1
ATOM 1988 N N . ASP A 1 269 ? -19.312 -2.832 34.012 1.00 94.25 269 ASP A N 1
ATOM 1989 C CA . ASP A 1 269 ? -18.055 -2.115 34.255 1.00 94.25 269 ASP A CA 1
ATOM 1990 C C . ASP A 1 269 ? -17.024 -2.448 33.160 1.00 94.25 269 ASP A C 1
ATOM 1992 O O . ASP A 1 269 ? -16.431 -1.549 32.556 1.00 94.25 269 ASP A O 1
ATOM 1996 N N . ALA A 1 270 ? -16.857 -3.737 32.842 1.00 95.50 270 ALA A N 1
ATOM 1997 C CA . ALA A 1 270 ? -15.943 -4.204 31.800 1.00 95.50 270 ALA A CA 1
ATOM 1998 C C . ALA A 1 270 ? -16.333 -3.694 30.399 1.00 95.50 270 ALA A C 1
ATOM 2000 O O . ALA A 1 270 ? -15.463 -3.296 29.612 1.00 95.50 270 ALA A O 1
ATOM 2001 N N . LEU A 1 271 ? -17.633 -3.656 30.089 1.00 95.94 271 LEU A N 1
ATOM 2002 C CA . LEU A 1 271 ? -18.143 -3.115 28.828 1.00 95.94 271 LEU A CA 1
ATOM 2003 C C . LEU A 1 271 ? -17.853 -1.613 28.699 1.00 95.94 271 LEU A C 1
ATOM 2005 O O . LEU A 1 271 ? -17.364 -1.173 27.656 1.00 95.94 271 LEU A O 1
ATOM 2009 N N . VAL A 1 272 ? -18.104 -0.831 29.756 1.00 96.94 272 VAL A N 1
ATOM 2010 C CA . VAL A 1 272 ? -17.818 0.613 29.777 1.00 96.94 272 VAL A CA 1
ATOM 2011 C C . VAL A 1 272 ? -16.330 0.872 29.569 1.00 96.94 272 VAL A C 1
ATOM 2013 O O . VAL A 1 272 ? -15.979 1.729 28.754 1.00 96.94 272 VAL A O 1
ATOM 2016 N N . VAL A 1 273 ? -15.454 0.123 30.247 1.00 97.31 273 VAL A N 1
ATOM 2017 C CA . VAL A 1 273 ? -13.998 0.224 30.054 1.00 97.31 273 VAL A CA 1
ATOM 2018 C C . VAL A 1 273 ? -13.634 -0.064 28.599 1.00 97.31 273 VAL A C 1
ATOM 2020 O O . VAL A 1 273 ? -12.989 0.763 27.959 1.00 97.31 273 VAL A O 1
ATOM 2023 N N . THR A 1 274 ? -14.119 -1.178 28.044 1.00 97.44 274 THR A N 1
ATOM 2024 C CA . THR A 1 274 ? -13.823 -1.593 26.665 1.00 97.44 274 THR A CA 1
ATOM 2025 C C . THR A 1 274 ? -14.240 -0.533 25.645 1.00 97.44 274 THR A C 1
ATOM 2027 O O . THR A 1 274 ? -13.429 -0.120 24.813 1.00 97.44 274 THR A O 1
ATOM 2030 N N . LEU A 1 275 ? -15.483 -0.047 25.718 1.00 96.50 275 LEU A N 1
ATOM 2031 C CA . LEU A 1 275 ? -15.996 0.966 24.793 1.00 96.50 275 LEU A CA 1
ATOM 2032 C C . LEU A 1 275 ? -15.260 2.303 24.953 1.00 96.50 275 LEU A C 1
ATOM 2034 O O . LEU A 1 275 ? -14.929 2.947 23.959 1.00 96.50 275 LEU A O 1
ATOM 2038 N N . THR A 1 276 ? -14.934 2.700 26.186 1.00 95.12 276 THR A N 1
ATOM 2039 C CA . THR A 1 276 ? -14.179 3.935 26.457 1.00 95.12 276 THR A CA 1
ATOM 2040 C C . THR A 1 276 ? -12.773 3.866 25.858 1.00 95.12 276 THR A C 1
ATOM 2042 O O . THR A 1 276 ? -12.328 4.817 25.212 1.00 95.12 276 THR A O 1
ATOM 2045 N N . THR A 1 277 ? -12.084 2.729 25.998 1.00 96.38 277 THR A N 1
ATOM 2046 C CA . THR A 1 277 ? -10.774 2.505 25.371 1.00 96.38 277 THR A CA 1
ATOM 2047 C C . THR A 1 277 ? -10.868 2.533 23.845 1.00 96.38 277 THR A C 1
ATOM 2049 O O . THR A 1 277 ? -10.018 3.142 23.193 1.00 96.38 277 THR A O 1
ATOM 2052 N N . GLN A 1 278 ? -11.912 1.936 23.259 1.00 95.56 278 GLN A N 1
ATOM 2053 C CA . GLN A 1 278 ? -12.131 1.993 21.812 1.00 95.56 278 GLN A CA 1
ATOM 2054 C C . GLN A 1 278 ? -12.337 3.431 21.324 1.00 95.56 278 GLN A C 1
ATOM 2056 O O . GLN A 1 278 ? -11.677 3.831 20.365 1.00 95.56 278 GLN A O 1
ATOM 2061 N N . VAL A 1 279 ? -13.179 4.224 22.003 1.00 96.38 279 VAL A N 1
ATOM 2062 C CA . VAL A 1 279 ? -13.399 5.647 21.685 1.00 96.38 279 VAL A CA 1
ATOM 2063 C C . VAL A 1 279 ? -12.089 6.429 21.735 1.00 96.38 279 VAL A C 1
ATOM 2065 O O . VAL A 1 279 ? -11.783 7.160 20.794 1.00 96.38 279 VAL A O 1
ATOM 2068 N N . ALA A 1 280 ? -11.285 6.239 22.784 1.00 95.50 280 ALA A N 1
ATOM 2069 C CA . ALA A 1 280 ? -10.004 6.927 22.943 1.00 95.50 280 ALA A CA 1
ATOM 2070 C C . ALA A 1 280 ? -9.007 6.610 21.810 1.00 95.50 280 ALA A C 1
ATOM 2072 O O . ALA A 1 280 ? -8.185 7.454 21.454 1.00 95.50 280 ALA A O 1
ATOM 2073 N N . GLY A 1 281 ? -9.091 5.417 21.211 1.00 95.88 281 GLY A N 1
ATOM 2074 C CA . GLY A 1 281 ? -8.245 5.006 20.089 1.00 95.88 281 GLY A CA 1
ATOM 2075 C C . GLY A 1 281 ? -8.696 5.511 18.712 1.00 95.88 281 GLY A C 1
ATOM 2076 O O . GLY A 1 281 ? -7.884 5.534 17.783 1.00 95.88 281 GLY A O 1
ATOM 2077 N N . LEU A 1 282 ? -9.960 5.923 18.544 1.00 96.56 282 LEU A N 1
ATOM 2078 C CA . LEU A 1 282 ? -10.507 6.331 17.240 1.00 96.56 282 LEU A CA 1
ATOM 2079 C C . LEU A 1 282 ? -9.783 7.529 16.599 1.00 96.56 282 LEU A C 1
ATOM 2081 O O . LEU A 1 282 ? -9.523 7.450 15.399 1.00 96.56 282 LEU A O 1
ATOM 2085 N N . PRO A 1 283 ? -9.414 8.608 17.326 1.00 96.81 283 PRO A N 1
ATOM 2086 C CA . PRO A 1 283 ? -8.698 9.734 16.728 1.00 96.81 283 PRO A CA 1
ATOM 2087 C C . PRO A 1 283 ? -7.371 9.317 16.094 1.00 96.81 283 PRO A C 1
ATOM 2089 O O . PRO A 1 283 ? -7.104 9.666 14.949 1.00 96.81 283 PRO A O 1
ATOM 2092 N N . LYS A 1 284 ? -6.572 8.504 16.799 1.00 96.19 284 LYS A N 1
ATOM 2093 C CA . LYS A 1 284 ? -5.302 8.000 16.266 1.00 96.19 284 LYS A CA 1
ATOM 2094 C C . LYS A 1 284 ? -5.526 7.128 15.030 1.00 96.19 284 LYS A C 1
ATOM 2096 O O . LYS A 1 284 ? -4.886 7.351 14.011 1.00 96.19 284 LYS A O 1
ATOM 2101 N N . ARG A 1 285 ? -6.486 6.195 15.090 1.00 96.12 285 ARG A N 1
ATOM 2102 C CA . ARG A 1 285 ? -6.850 5.341 13.944 1.00 96.12 285 ARG A CA 1
ATOM 2103 C C . ARG A 1 285 ? -7.265 6.156 12.719 1.00 96.12 285 ARG A C 1
ATOM 2105 O O . ARG A 1 285 ? -6.920 5.776 11.605 1.00 96.12 285 ARG A O 1
ATOM 2112 N N . LEU A 1 286 ? -7.996 7.256 12.916 1.00 97.12 286 LEU A N 1
ATOM 2113 C CA . LEU A 1 286 ? -8.396 8.144 11.827 1.00 97.12 286 LEU A CA 1
ATOM 2114 C C . LEU A 1 286 ? -7.185 8.848 11.212 1.00 97.12 286 LEU A C 1
ATOM 2116 O O . LEU A 1 286 ? -7.038 8.829 9.992 1.00 97.12 286 LEU A O 1
ATOM 2120 N N . THR A 1 287 ? -6.310 9.419 12.041 1.00 97.62 287 THR A N 1
ATOM 2121 C CA . THR A 1 287 ? -5.082 10.079 11.579 1.00 97.62 287 THR A CA 1
ATOM 2122 C C . THR A 1 287 ? -4.185 9.110 10.808 1.00 97.62 287 THR A C 1
ATOM 2124 O O . THR A 1 287 ? -3.727 9.438 9.715 1.00 97.62 287 THR A O 1
ATOM 2127 N N . ASP A 1 288 ? -3.989 7.895 11.326 1.00 97.12 288 ASP A N 1
ATOM 2128 C CA . ASP A 1 288 ? -3.185 6.854 10.676 1.00 97.12 288 ASP A CA 1
ATOM 2129 C C . ASP A 1 288 ? -3.803 6.438 9.326 1.00 97.12 288 ASP A C 1
ATOM 2131 O O . ASP A 1 288 ? -3.099 6.319 8.319 1.00 97.12 288 ASP A O 1
ATOM 2135 N N . ALA A 1 289 ? -5.131 6.282 9.263 1.00 96.50 289 ALA A N 1
ATOM 2136 C CA . ALA A 1 289 ? -5.839 5.950 8.026 1.00 96.50 289 ALA A CA 1
ATOM 2137 C C . ALA A 1 289 ? -5.752 7.073 6.977 1.00 96.50 289 ALA A C 1
ATOM 2139 O O . ALA A 1 289 ? -5.531 6.795 5.797 1.00 96.50 289 ALA A O 1
ATOM 2140 N N . GLN A 1 290 ? -5.869 8.338 7.394 1.00 97.75 290 GLN A N 1
ATOM 2141 C CA . GLN A 1 290 ? -5.709 9.507 6.521 1.00 97.75 290 GLN A CA 1
ATOM 2142 C C . GLN A 1 290 ? -4.275 9.636 5.994 1.00 97.75 290 GLN A C 1
ATOM 2144 O O . GLN A 1 290 ? -4.075 9.892 4.804 1.00 97.75 290 GLN A O 1
ATOM 2149 N N . ALA A 1 291 ? -3.271 9.410 6.846 1.00 97.75 291 ALA A N 1
ATOM 2150 C CA . ALA A 1 291 ? -1.870 9.398 6.437 1.00 97.75 291 ALA A CA 1
ATOM 2151 C C . ALA A 1 291 ? -1.597 8.293 5.404 1.00 97.75 291 ALA A C 1
ATOM 2153 O O . ALA A 1 291 ? -0.966 8.551 4.377 1.00 97.75 291 ALA A O 1
ATOM 2154 N N . ASN A 1 292 ? -2.136 7.089 5.628 1.00 97.06 292 ASN A N 1
ATOM 2155 C CA . ASN A 1 292 ? -2.039 5.981 4.680 1.00 97.06 292 ASN A CA 1
ATOM 2156 C C . ASN A 1 292 ? -2.733 6.295 3.343 1.00 97.06 292 ASN A C 1
ATOM 2158 O O . ASN A 1 292 ? -2.154 6.073 2.282 1.00 97.06 292 ASN A O 1
ATOM 2162 N N . GLN A 1 293 ? -3.942 6.870 3.369 1.00 98.06 293 GLN A N 1
ATOM 2163 C CA . GLN A 1 293 ? -4.656 7.281 2.154 1.00 98.06 293 GLN A CA 1
ATOM 2164 C C . GLN A 1 293 ? -3.844 8.304 1.347 1.00 98.06 293 GLN A C 1
ATOM 2166 O O . GLN A 1 293 ? -3.710 8.167 0.130 1.00 98.06 293 GLN A O 1
ATOM 2171 N N . LYS A 1 294 ? -3.253 9.301 2.018 1.00 97.81 294 LYS A N 1
ATOM 2172 C CA . LYS A 1 294 ? -2.382 10.283 1.363 1.00 97.81 294 LYS A CA 1
ATOM 2173 C C . LYS A 1 294 ? -1.160 9.612 0.728 1.00 97.81 294 LYS A C 1
ATOM 2175 O O . LYS A 1 294 ? -0.871 9.873 -0.438 1.00 97.81 294 LYS A O 1
ATOM 2180 N N . ALA A 1 295 ? -0.474 8.734 1.462 1.00 97.88 295 ALA A N 1
ATOM 2181 C CA . ALA A 1 295 ? 0.700 8.018 0.965 1.00 97.88 295 ALA A CA 1
ATOM 2182 C C . ALA A 1 295 ? 0.373 7.157 -0.267 1.00 97.88 295 ALA A C 1
ATOM 2184 O O . ALA A 1 295 ? 1.098 7.205 -1.261 1.00 97.88 295 ALA A O 1
ATOM 2185 N N . LEU A 1 296 ? -0.752 6.434 -0.244 1.00 98.12 296 LEU A N 1
ATOM 2186 C CA . LEU A 1 296 ? -1.239 5.658 -1.388 1.00 98.12 296 LEU A CA 1
ATOM 2187 C C . LEU A 1 296 ? -1.576 6.551 -2.588 1.00 98.12 296 LEU A C 1
ATOM 2189 O O . LEU A 1 296 ? -1.270 6.184 -3.720 1.00 98.12 296 LEU A O 1
ATOM 2193 N N . GLY A 1 297 ? -2.161 7.731 -2.360 1.00 98.06 297 GLY A N 1
ATOM 2194 C CA . GLY A 1 297 ? -2.435 8.708 -3.416 1.00 98.06 297 GLY A CA 1
ATOM 2195 C C . GLY A 1 297 ? -1.160 9.233 -4.086 1.00 98.06 297 GLY A C 1
ATOM 2196 O O . GLY A 1 297 ? -1.084 9.293 -5.315 1.00 98.06 297 GLY A O 1
ATOM 2197 N N . ASP A 1 298 ? -0.139 9.557 -3.292 1.00 97.62 298 ASP A N 1
ATOM 2198 C CA . ASP A 1 298 ? 1.169 9.992 -3.793 1.00 97.62 298 ASP A CA 1
ATOM 2199 C C . ASP A 1 298 ? 1.874 8.847 -4.558 1.00 97.62 298 ASP A C 1
ATOM 2201 O O . ASP A 1 298 ? 2.400 9.049 -5.658 1.00 97.62 298 ASP A O 1
ATOM 2205 N N . GLN A 1 299 ? 1.801 7.615 -4.040 1.00 97.06 299 GLN A N 1
ATOM 2206 C CA . GLN A 1 299 ? 2.345 6.419 -4.688 1.00 97.06 299 GLN A CA 1
ATOM 2207 C C . GLN A 1 299 ? 1.631 6.087 -6.007 1.00 97.06 299 GLN A C 1
ATOM 2209 O O . GLN A 1 299 ? 2.288 5.707 -6.979 1.00 97.06 299 GLN A O 1
ATOM 2214 N N . LEU A 1 300 ? 0.305 6.244 -6.069 1.00 97.44 300 LEU A N 1
ATOM 2215 C CA . LEU A 1 300 ? -0.479 6.017 -7.283 1.00 97.44 300 LEU A CA 1
ATOM 2216 C C . LEU A 1 300 ? -0.059 6.984 -8.390 1.00 97.44 300 LEU A C 1
ATOM 2218 O O . LEU A 1 300 ? 0.200 6.543 -9.507 1.00 97.44 300 LEU A O 1
ATOM 2222 N N . LYS A 1 301 ? 0.086 8.278 -8.071 1.00 96.50 301 LYS A N 1
ATOM 2223 C CA . LYS A 1 301 ? 0.574 9.286 -9.026 1.00 96.50 301 LYS A CA 1
ATOM 2224 C C . LYS A 1 301 ? 1.958 8.923 -9.558 1.00 96.50 301 LYS A C 1
ATOM 2226 O O . LYS A 1 301 ? 2.162 8.911 -10.768 1.00 96.50 301 LYS A O 1
ATOM 2231 N N . ALA A 1 302 ? 2.893 8.566 -8.675 1.00 95.50 302 ALA A N 1
ATOM 2232 C CA . ALA A 1 302 ? 4.237 8.161 -9.081 1.00 95.50 302 ALA A CA 1
ATOM 2233 C C . ALA A 1 302 ? 4.218 6.926 -10.002 1.00 95.50 302 ALA A C 1
ATOM 2235 O O . ALA A 1 302 ? 4.898 6.908 -11.029 1.00 95.50 302 ALA A O 1
ATOM 2236 N N . ARG A 1 303 ? 3.399 5.915 -9.677 1.00 94.38 303 ARG A N 1
ATOM 2237 C CA . ARG A 1 303 ? 3.236 4.703 -10.496 1.00 94.38 303 ARG A CA 1
ATOM 2238 C C . ARG A 1 303 ? 2.599 4.995 -11.852 1.00 94.38 303 ARG A C 1
ATOM 2240 O O . ARG A 1 303 ? 3.052 4.442 -12.849 1.00 94.38 303 ARG A O 1
ATOM 2247 N N . GLN A 1 304 ? 1.600 5.873 -11.911 1.00 93.62 304 GLN A N 1
ATOM 2248 C CA . GLN A 1 304 ? 0.975 6.296 -13.167 1.00 93.62 304 GLN A CA 1
ATOM 2249 C C . GLN A 1 304 ? 1.972 7.028 -14.071 1.00 93.62 304 GLN A C 1
ATOM 2251 O O . GLN A 1 304 ? 2.084 6.683 -15.245 1.00 93.62 304 GLN A O 1
ATOM 2256 N N . THR A 1 305 ? 2.758 7.961 -13.525 1.00 94.56 305 THR A N 1
ATOM 2257 C CA . THR A 1 305 ? 3.820 8.647 -14.275 1.00 94.56 305 THR A CA 1
ATOM 2258 C C . THR A 1 305 ? 4.870 7.660 -14.790 1.00 94.56 305 THR A C 1
ATOM 2260 O O . THR A 1 305 ? 5.245 7.706 -15.960 1.00 94.56 305 THR A O 1
ATOM 2263 N N . ALA A 1 306 ? 5.315 6.719 -13.949 1.00 93.06 306 ALA A N 1
ATOM 2264 C CA . ALA A 1 306 ? 6.277 5.694 -14.352 1.00 93.06 306 ALA A CA 1
ATOM 2265 C C . ALA A 1 306 ? 5.722 4.771 -15.450 1.00 93.06 306 ALA A C 1
ATOM 2267 O O . ALA A 1 306 ? 6.437 4.453 -16.398 1.00 93.06 306 ALA A O 1
ATOM 2268 N N . ALA A 1 307 ? 4.450 4.374 -15.360 1.00 92.38 307 ALA A N 1
ATOM 2269 C CA . ALA A 1 307 ? 3.790 3.558 -16.376 1.00 92.38 307 ALA A CA 1
ATOM 2270 C C . ALA A 1 307 ? 3.649 4.307 -17.712 1.00 92.38 307 ALA A C 1
ATOM 2272 O O . ALA A 1 307 ? 3.916 3.730 -18.763 1.00 92.38 307 ALA A O 1
ATOM 2273 N N . GLN A 1 308 ? 3.296 5.598 -17.685 1.00 92.19 308 GLN A N 1
ATOM 2274 C CA . GLN A 1 308 ? 3.235 6.440 -18.887 1.00 92.19 308 GLN A CA 1
ATOM 2275 C C . GLN A 1 308 ? 4.607 6.573 -19.556 1.00 92.19 308 GLN A C 1
ATOM 2277 O O . GLN A 1 308 ? 4.721 6.406 -20.771 1.00 92.19 308 GLN A O 1
ATOM 2282 N N . GLN A 1 309 ? 5.657 6.814 -18.766 1.00 92.44 309 GLN A N 1
ATOM 2283 C CA . GLN A 1 309 ? 7.023 6.899 -19.277 1.00 92.44 309 GLN A CA 1
ATOM 2284 C C . GLN A 1 309 ? 7.488 5.561 -19.869 1.00 92.44 309 GLN A C 1
ATOM 2286 O O . GLN A 1 309 ? 8.011 5.528 -20.983 1.00 92.44 309 GLN A O 1
ATOM 2291 N N . ALA A 1 310 ? 7.239 4.451 -19.169 1.00 90.75 310 ALA A N 1
ATOM 2292 C CA . ALA A 1 310 ? 7.569 3.113 -19.649 1.00 90.75 310 ALA A CA 1
ATOM 2293 C C . ALA A 1 310 ? 6.841 2.778 -20.961 1.00 90.75 310 ALA A C 1
ATOM 2295 O O . ALA A 1 310 ? 7.454 2.241 -21.882 1.00 90.75 310 ALA A O 1
ATOM 2296 N N . GLN A 1 311 ? 5.569 3.167 -21.088 1.00 92.25 311 GLN A N 1
ATOM 2297 C CA . GLN A 1 311 ? 4.795 2.997 -22.316 1.00 92.25 311 GLN A CA 1
ATOM 2298 C C . GLN A 1 311 ? 5.368 3.821 -23.482 1.00 92.25 311 GLN A C 1
ATOM 2300 O O . GLN A 1 311 ? 5.453 3.323 -24.606 1.00 92.25 311 GLN A O 1
ATOM 2305 N N . ALA A 1 312 ? 5.789 5.065 -23.236 1.00 91.69 312 ALA A N 1
ATOM 2306 C CA . ALA A 1 312 ? 6.420 5.902 -24.256 1.00 91.69 312 ALA A CA 1
ATOM 2307 C C . ALA A 1 312 ? 7.763 5.316 -24.727 1.00 91.69 312 ALA A C 1
ATOM 2309 O O . ALA A 1 312 ? 8.042 5.272 -25.928 1.00 91.69 312 ALA A O 1
ATOM 2310 N N . ASP A 1 313 ? 8.580 4.822 -23.797 1.00 88.50 313 ASP A N 1
ATOM 2311 C CA . ASP A 1 313 ? 9.857 4.186 -24.120 1.00 88.50 313 ASP A CA 1
ATOM 2312 C C . ASP A 1 313 ? 9.665 2.851 -24.851 1.00 88.50 313 ASP A C 1
ATOM 2314 O O . ASP A 1 313 ? 10.397 2.554 -25.798 1.00 88.50 313 ASP A O 1
ATOM 2318 N N . LEU A 1 314 ? 8.631 2.085 -24.496 1.00 90.50 314 LEU A N 1
ATOM 2319 C CA . LEU A 1 314 ? 8.249 0.871 -25.209 1.00 90.50 314 LEU A CA 1
ATOM 2320 C C . LEU A 1 314 ? 7.927 1.160 -26.685 1.00 90.50 314 LEU A C 1
ATOM 2322 O O . LEU A 1 314 ? 8.462 0.488 -27.568 1.00 90.50 314 LEU A O 1
ATOM 2326 N N . LEU A 1 315 ? 7.127 2.195 -26.964 1.00 90.81 315 LEU A N 1
ATOM 2327 C CA . LEU A 1 315 ? 6.799 2.612 -28.335 1.00 90.81 315 LEU A CA 1
ATOM 2328 C C . LEU A 1 315 ? 8.048 3.034 -29.127 1.00 90.81 315 LEU A C 1
ATOM 2330 O O . LEU A 1 315 ? 8.180 2.707 -30.310 1.00 90.81 315 LEU A O 1
ATOM 2334 N N . ARG A 1 316 ? 9.002 3.721 -28.483 1.00 87.50 316 ARG A N 1
ATOM 2335 C CA . ARG A 1 316 ? 10.282 4.092 -29.116 1.00 87.50 316 ARG A CA 1
ATOM 2336 C C . ARG A 1 316 ? 11.091 2.862 -29.520 1.00 87.50 316 ARG A C 1
ATOM 2338 O O . ARG A 1 316 ? 11.582 2.807 -30.649 1.00 87.50 316 ARG A O 1
ATOM 2345 N N . ILE A 1 317 ? 11.215 1.882 -28.624 1.00 84.75 317 ILE A N 1
ATOM 2346 C CA . ILE A 1 317 ? 11.960 0.639 -28.877 1.00 84.75 317 ILE A CA 1
ATOM 2347 C C . ILE A 1 317 ? 11.279 -0.178 -29.979 1.00 84.75 317 ILE A C 1
ATOM 2349 O O . ILE A 1 317 ? 11.962 -0.642 -30.891 1.00 84.75 317 ILE A O 1
ATOM 2353 N N . GLN A 1 318 ? 9.945 -0.272 -29.974 1.00 87.88 318 GLN A N 1
ATOM 2354 C CA . GLN A 1 318 ? 9.183 -0.897 -31.062 1.00 87.88 318 GLN A CA 1
ATOM 2355 C C . GLN A 1 318 ? 9.502 -0.251 -32.417 1.00 87.88 318 GLN A C 1
ATOM 2357 O O . GLN A 1 318 ? 9.827 -0.951 -33.374 1.00 87.88 318 GLN A O 1
ATOM 2362 N N . GLY A 1 319 ? 9.520 1.084 -32.493 1.00 84.25 319 GLY A N 1
ATOM 2363 C CA . GLY A 1 319 ? 9.878 1.798 -33.722 1.00 84.25 319 GLY A CA 1
ATOM 2364 C C . GLY A 1 319 ? 11.336 1.606 -34.169 1.00 84.25 319 GLY A C 1
ATOM 2365 O O . GLY A 1 319 ? 11.644 1.734 -35.356 1.00 84.25 319 GLY A O 1
ATOM 2366 N N . ILE A 1 320 ? 12.265 1.320 -33.252 1.00 81.19 320 ILE A N 1
ATOM 2367 C CA . ILE A 1 320 ? 13.648 0.947 -33.601 1.00 81.19 320 ILE A CA 1
ATOM 2368 C C . ILE A 1 320 ? 13.684 -0.482 -34.147 1.00 81.19 320 ILE A C 1
ATOM 2370 O O . ILE A 1 320 ? 14.273 -0.706 -35.204 1.00 81.19 320 ILE A O 1
ATOM 2374 N N . ALA A 1 321 ? 13.027 -1.424 -33.470 1.00 82.00 321 ALA A N 1
ATOM 2375 C CA . ALA A 1 321 ? 12.970 -2.821 -33.885 1.00 82.00 321 ALA A CA 1
ATOM 2376 C C . ALA A 1 321 ? 12.371 -2.971 -35.294 1.00 82.00 321 ALA A C 1
ATOM 2378 O O . ALA A 1 321 ? 12.957 -3.648 -36.137 1.00 82.00 321 ALA A O 1
ATOM 2379 N N . GLU A 1 322 ? 11.276 -2.267 -35.599 1.00 84.25 322 GLU A N 1
ATOM 2380 C CA . GLU A 1 322 ? 10.662 -2.283 -36.935 1.00 84.25 322 GLU A CA 1
ATOM 2381 C C . GLU A 1 322 ? 11.584 -1.701 -38.021 1.00 84.25 322 GLU A C 1
ATOM 2383 O O . GLU A 1 322 ? 11.692 -2.255 -39.116 1.00 84.25 322 GLU A O 1
ATOM 2388 N N . ARG A 1 323 ? 12.344 -0.640 -37.712 1.00 80.38 323 ARG A N 1
ATOM 2389 C CA . ARG A 1 323 ? 13.355 -0.090 -38.637 1.00 80.38 323 ARG A CA 1
ATOM 2390 C C . ARG A 1 323 ? 14.534 -1.036 -38.873 1.00 80.38 323 ARG A C 1
ATOM 2392 O O . ARG A 1 323 ? 15.133 -1.007 -39.946 1.00 80.38 323 ARG A O 1
ATOM 2399 N N . LEU A 1 324 ? 14.908 -1.846 -37.885 1.00 77.81 324 LEU A N 1
ATOM 2400 C CA . LEU A 1 324 ? 15.950 -2.861 -38.052 1.00 77.81 324 LEU A CA 1
ATOM 2401 C C . LEU A 1 324 ? 15.450 -4.030 -38.908 1.00 77.81 324 LEU A C 1
ATOM 2403 O O . LEU A 1 324 ? 16.167 -4.463 -39.810 1.00 77.81 324 LEU A O 1
ATOM 2407 N N . LYS A 1 325 ? 14.211 -4.488 -38.683 1.00 77.00 325 LYS A N 1
ATOM 2408 C CA . LYS A 1 325 ? 13.572 -5.529 -39.504 1.00 77.00 325 LYS A CA 1
ATOM 2409 C C . LYS A 1 325 ? 13.439 -5.092 -40.962 1.00 77.00 325 LYS A C 1
ATOM 2411 O O . LYS A 1 325 ? 13.781 -5.854 -41.864 1.00 77.00 325 LYS A O 1
ATOM 2416 N N . SER A 1 326 ? 13.015 -3.849 -41.209 1.00 75.94 326 SER A N 1
ATOM 2417 C CA . SER A 1 326 ? 12.892 -3.341 -42.578 1.00 75.94 326 SER A CA 1
ATOM 2418 C C . SER A 1 326 ? 14.241 -3.314 -43.301 1.00 75.94 326 SER A C 1
ATOM 2420 O O . SER A 1 326 ? 14.326 -3.783 -44.435 1.00 75.94 326 SER A O 1
ATOM 2422 N N . ARG A 1 327 ? 15.322 -2.885 -42.631 1.00 73.06 327 ARG A N 1
ATOM 2423 C CA . ARG A 1 327 ? 16.694 -2.939 -43.173 1.00 73.06 327 ARG A CA 1
ATOM 2424 C C . ARG A 1 327 ? 17.161 -4.358 -43.487 1.00 73.06 327 ARG A C 1
ATOM 2426 O O . ARG A 1 327 ? 17.817 -4.561 -44.503 1.00 73.06 327 ARG A O 1
ATOM 2433 N N . GLN A 1 328 ? 16.816 -5.339 -42.653 1.00 72.31 328 GLN A N 1
ATOM 2434 C CA . GLN A 1 328 ? 17.142 -6.741 -42.921 1.00 72.31 328 GLN A CA 1
ATOM 2435 C C . GLN A 1 328 ? 16.498 -7.223 -44.224 1.00 72.31 328 GLN A C 1
ATOM 2437 O O . GLN A 1 328 ? 17.181 -7.826 -45.047 1.00 72.31 328 GLN A O 1
ATOM 2442 N N . SER A 1 329 ? 15.222 -6.883 -44.441 1.00 69.19 329 SER A N 1
ATOM 2443 C CA . SER A 1 329 ? 14.492 -7.248 -45.662 1.00 69.19 329 SER A CA 1
ATOM 2444 C C . SER A 1 329 ? 15.044 -6.585 -46.931 1.00 69.19 329 SER A C 1
ATOM 2446 O O . SER A 1 329 ? 14.978 -7.165 -48.010 1.00 69.19 329 SER A O 1
ATOM 2448 N N . THR A 1 330 ? 15.632 -5.388 -46.815 1.00 62.97 330 THR A N 1
ATOM 2449 C CA . THR A 1 330 ? 16.251 -4.688 -47.954 1.00 62.97 330 THR A CA 1
ATOM 2450 C C . THR A 1 330 ? 17.598 -5.297 -48.328 1.00 62.97 330 THR A C 1
ATOM 2452 O O . THR A 1 330 ? 17.901 -5.426 -49.510 1.00 62.97 330 THR A O 1
ATOM 2455 N N . VAL A 1 331 ? 18.391 -5.705 -47.332 1.00 57.84 331 VAL A N 1
ATOM 2456 C CA . VAL A 1 331 ? 19.688 -6.369 -47.545 1.00 57.84 331 VAL A CA 1
ATOM 2457 C C . VAL A 1 331 ? 19.502 -7.765 -48.148 1.00 57.84 331 VAL A C 1
ATOM 2459 O O . VAL A 1 331 ? 20.261 -8.144 -49.034 1.00 57.84 331 VAL A O 1
ATOM 2462 N N . SER A 1 332 ? 18.473 -8.516 -47.739 1.00 55.59 332 SER A N 1
ATOM 2463 C CA . SER A 1 332 ? 18.175 -9.833 -48.321 1.00 55.59 332 SER A CA 1
ATOM 2464 C C . SER A 1 332 ? 17.577 -9.773 -49.733 1.00 55.59 332 SER A C 1
ATOM 2466 O O . SER A 1 332 ? 17.597 -10.779 -50.436 1.00 55.59 332 SER A O 1
ATOM 2468 N N . ALA A 1 333 ? 17.055 -8.618 -50.158 1.00 48.53 333 ALA A N 1
ATOM 2469 C CA . ALA A 1 333 ? 16.456 -8.418 -51.479 1.00 48.53 333 ALA A CA 1
ATOM 2470 C C . ALA A 1 333 ? 17.446 -7.938 -52.558 1.00 48.53 333 ALA A C 1
ATOM 2472 O O . ALA A 1 333 ? 17.061 -7.819 -53.721 1.00 48.53 333 ALA A O 1
ATOM 2473 N N . GLN A 1 334 ? 18.707 -7.650 -52.214 1.00 39.56 334 GLN A N 1
ATOM 2474 C CA . GLN A 1 334 ? 19.724 -7.290 -53.203 1.00 39.56 334 GLN A CA 1
ATOM 2475 C C . GLN A 1 334 ? 20.137 -8.549 -53.987 1.00 39.56 334 GLN A C 1
ATOM 2477 O O . GLN A 1 334 ? 20.713 -9.462 -53.393 1.00 39.56 334 GLN A O 1
ATOM 2482 N N . PRO A 1 335 ? 19.869 -8.638 -55.307 1.00 39.75 335 PRO A N 1
ATOM 2483 C CA . PRO A 1 335 ? 20.321 -9.779 -56.080 1.00 39.75 335 PRO A CA 1
ATOM 2484 C C . PRO A 1 335 ? 21.845 -9.763 -56.103 1.00 39.75 335 PRO A C 1
ATOM 2486 O O . PRO A 1 335 ? 22.453 -8.719 -56.363 1.00 39.75 335 PRO A O 1
ATOM 2489 N N . ALA A 1 336 ? 22.458 -10.920 -55.846 1.00 44.28 336 ALA A N 1
ATOM 2490 C CA . ALA A 1 336 ? 23.857 -11.151 -56.156 1.00 44.28 336 ALA A CA 1
ATOM 2491 C C . ALA A 1 336 ? 24.043 -10.821 -57.641 1.00 44.28 336 ALA A C 1
ATOM 2493 O O . ALA A 1 336 ? 23.642 -11.596 -58.508 1.00 44.28 336 ALA A O 1
ATOM 2494 N N . LYS A 1 337 ? 24.563 -9.625 -57.949 1.00 41.44 337 LYS A N 1
ATOM 2495 C CA . LYS A 1 337 ? 24.954 -9.297 -59.314 1.00 41.44 337 LYS A CA 1
ATOM 2496 C C . LYS A 1 337 ? 26.021 -10.313 -59.685 1.00 41.44 337 LYS A C 1
ATOM 2498 O O . LYS A 1 337 ? 27.112 -10.307 -59.121 1.00 41.44 337 LYS A O 1
ATOM 2503 N N . SER A 1 338 ? 25.626 -11.205 -60.582 1.00 42.38 338 SER A N 1
ATOM 2504 C CA . SER A 1 338 ? 26.462 -12.143 -61.308 1.00 42.38 338 SER A CA 1
ATOM 2505 C C . SER A 1 338 ? 27.810 -11.503 -61.622 1.00 42.38 338 SER A C 1
ATOM 2507 O O . SER A 1 338 ? 27.864 -10.501 -62.339 1.00 42.38 338 SER A O 1
ATOM 2509 N N . ALA A 1 339 ? 28.881 -12.091 -61.090 1.00 40.56 339 ALA A N 1
ATOM 2510 C CA . ALA A 1 339 ? 30.202 -11.954 -61.676 1.00 40.56 339 ALA A CA 1
ATOM 2511 C C . ALA A 1 339 ? 30.091 -12.506 -63.104 1.00 40.56 339 ALA A C 1
ATOM 2513 O O . ALA A 1 339 ? 29.966 -13.713 -63.304 1.00 40.56 339 ALA A O 1
ATOM 2514 N N . GLY A 1 340 ? 29.962 -11.592 -64.064 1.00 41.06 340 GLY A N 1
ATOM 2515 C CA . GLY A 1 340 ? 29.941 -11.905 -65.483 1.00 41.06 340 GLY A CA 1
ATOM 2516 C C . GLY A 1 340 ? 31.323 -12.363 -65.931 1.00 41.06 340 GLY A C 1
ATOM 2517 O O . GLY A 1 340 ? 32.324 -11.781 -65.515 1.00 41.06 340 GLY A O 1
ATOM 2518 N N . SER A 1 341 ? 31.291 -13.428 -66.730 1.00 35.47 341 SER A N 1
ATOM 2519 C CA . SER A 1 341 ? 32.357 -14.071 -67.504 1.00 35.47 341 SER A CA 1
ATOM 2520 C C . SER A 1 341 ? 33.306 -13.123 -68.223 1.00 35.47 341 SER A C 1
ATOM 2522 O O . SER A 1 341 ? 32.776 -12.159 -68.825 1.00 35.47 341 SER A O 1
#

Sequence (341 aa):
NILLSGSEDTTLRQWEMENGNQVKSWAGHPGGVLGARYGMDGRIVSAGRDRTVKLWDGSGNAVRTFEAMPDLALRALLTHDGARVIGTDWTGQIRAWNSADGTSGGTITANPGTLAERLQLAAKELEAKQSATAQLAVQAKQTEDALKQATVTITEVQGLQKTLPGQVDQAKASQAKAKAAKDTLAASKAALESEAKGRDTVLAELRAMTTRLKDLAQKTPADKAMPQAANRAQALVALIEQEITPTAAKLKELEPKIALEAKSQADADALVVTLTTQVAGLPKRLTDAQANQKALGDQLKARQTAAQQAQADLLRIQGIAERLKSRQSTVSAQPAKSAGS

Mean predicted aligned error: 15.54 Å

Foldseek 3Di:
DKDWDWFQVQKIWIADPVVRDTPDIDHDGPGGWQEKDAAPVCWIWTWGQSQWIFIAHNVGDGPDIQDDRVGGWHYWDQDNVNQWIWIAHPFGKIWIAGNPPNHTPDIDRPDDDDLVRVLVVLVVVLVVLVVVLVVLVVVLVVLVVVLVVLVVLLVVLVVCLVPLVVVLVVLVVQLVVLVVQLVVLVVVLVVLVVVLVVLVVVLVVLVVVLVVLVVVCVVDVVDPVSVVVSVVSVVVSVVSVVVNVVSVVVNVVSVVVSVVSVVSNVVSVVVSVVSVVVSVCSVVSSVVSVVVSVVSVVVSVVSVVVSVVSVVVSVVSVVVSVVSVVVVVVVVPDPPPDPDD